Protein AF-X1BCU4-F1 (afdb_monomer_lite)

Radius of gyration: 25.77 Å; chains: 1; bounding box: 58×47×75 Å

Sequence (312 aa):
RISAIRNRKGRIVGLTCRVGRAIFGTIKIIEDFVQSGKSALLLGRPGVGKTTMLREVARVLADDIGKRVIIVDTSNEIAGDGDIPHPAIGHARRMQVTTPTRQHAVMIEAVENHMPEVIVIDEIGTELEAQAARTIAERGVQLVGTAHGNTLDNLMMNPTLSDLIGGIQTVTLGDEEAKRRGTQKSILERMSLPTFNIVVEIQDWDKVAIHSDVGEAVDAILRGQPPATEIRWLDETGEVRIEKEAPVTTPKKTTKGKPVVKEDKPPRLYLFGVNRARLEQLAKERQLNLEIVNQLSNATLLVTSKNYYRRM

InterPro domains:
  IPR003593 AAA+ ATPase domain [SM00382] (36-192)
  IPR027417 P-loop containing nucleoside triphosphate hydrolase [G3DSA:3.40.50.300] (22-233)
  IPR027417 P-loop containing nucleoside triphosphate hydrolase [SSF52540] (16-181)
  IPR045735 Stage III sporulation protein AA, AAA+ ATPase domain [PF19568] (37-167)
  IPR058670 Phosphotyrosine protein phosphatase domain [PF25516] (268-311)

pLDDT: mean 88.09, std 14.71, range [30.17, 98.75]

Secondary structure (DSSP, 8-state):
-EEEEE-TTS-EEEEEE--PPP--SGGGGGHHHHHTS--EEEEE-TTSSHHHHHHHHHHIIIIIS---EEEEESSSTTT-SSSSPPGGGTTPEEEE-SSGGGHHHHHHHHHHHH--SEEEEEEE-SHHHHHHHHHHHHTT-EEEEEES-SSHHHHHT-TTTGGGGT-EEEEE--HHHHHHHTS-SEEEEE-S--SSSEEEEEEETTEEEEES-HHHHHHHHHTTPPPPEEEEEE-TTSPEEEEEE-------------------PPPEEEEESS-HHHHHHHHHHTT---EE-SSGGG-SEEEE-HHHHTT-

Organism: NCBI:txid412755

Structure (mmCIF, N/CA/C/O backbone):
data_AF-X1BCU4-F1
#
_entry.id   AF-X1BCU4-F1
#
loop_
_atom_site.group_PDB
_atom_site.id
_atom_site.type_symbol
_atom_site.label_atom_id
_atom_site.label_alt_id
_atom_site.label_comp_id
_atom_site.label_asym_id
_atom_site.label_entity_id
_atom_site.label_seq_id
_atom_site.pdbx_PDB_ins_code
_atom_site.Cartn_x
_atom_site.Cartn_y
_atom_site.Cartn_z
_atom_site.occupancy
_atom_site.B_iso_or_equiv
_atom_site.auth_seq_id
_atom_site.auth_comp_id
_atom_site.auth_asym_id
_atom_site.auth_atom_id
_atom_site.pdbx_PDB_model_num
ATOM 1 N N . ARG A 1 1 ? 18.507 -2.117 -10.431 1.00 77.31 1 ARG A N 1
ATOM 2 C CA . ARG A 1 1 ? 18.907 -0.787 -9.923 1.00 77.31 1 ARG A CA 1
ATOM 3 C C . ARG A 1 1 ? 20.423 -0.645 -9.833 1.00 77.31 1 ARG A C 1
ATOM 5 O O . ARG A 1 1 ? 21.087 -1.437 -9.164 1.00 77.31 1 ARG A O 1
ATOM 12 N N . ILE A 1 2 ? 20.966 0.405 -10.447 1.00 85.12 2 ILE A N 1
ATOM 13 C CA . ILE A 1 2 ? 22.380 0.797 -10.340 1.00 85.12 2 ILE A CA 1
ATOM 14 C C . ILE A 1 2 ? 22.437 2.214 -9.763 1.00 85.12 2 ILE A C 1
ATOM 16 O O . ILE A 1 2 ? 21.670 3.086 -10.159 1.00 85.12 2 ILE A O 1
ATOM 20 N N . SER A 1 3 ? 23.313 2.460 -8.795 1.00 88.75 3 SER A N 1
ATOM 21 C CA . SER A 1 3 ? 23.529 3.790 -8.213 1.00 88.75 3 SER A CA 1
ATOM 22 C C . SER A 1 3 ? 25.011 4.131 -8.227 1.00 88.75 3 SER A C 1
ATOM 24 O O . SER A 1 3 ? 25.844 3.284 -7.922 1.00 88.75 3 SER A O 1
ATOM 26 N N . ALA A 1 4 ? 25.345 5.368 -8.593 1.00 94.88 4 ALA A N 1
ATOM 27 C CA . ALA A 1 4 ? 26.726 5.813 -8.739 1.00 94.88 4 ALA A CA 1
ATOM 28 C C . ALA A 1 4 ? 27.142 6.742 -7.594 1.00 94.88 4 ALA A C 1
ATOM 30 O O . ALA A 1 4 ? 26.464 7.728 -7.310 1.00 94.88 4 ALA A O 1
ATOM 31 N N . ILE A 1 5 ? 28.299 6.469 -6.992 1.00 96.38 5 ILE A N 1
ATOM 32 C CA . ILE A 1 5 ? 28.978 7.382 -6.071 1.00 96.38 5 ILE A CA 1
ATOM 33 C C . ILE A 1 5 ? 29.806 8.343 -6.919 1.00 96.38 5 ILE A C 1
ATOM 35 O O . ILE A 1 5 ? 30.655 7.916 -7.706 1.00 96.38 5 ILE A O 1
ATOM 39 N N . ARG A 1 6 ? 29.555 9.645 -6.774 1.00 97.25 6 ARG A N 1
ATOM 40 C CA . ARG A 1 6 ? 30.232 10.695 -7.544 1.00 97.25 6 ARG A CA 1
ATOM 41 C C . ARG A 1 6 ? 31.111 11.545 -6.635 1.00 97.25 6 ARG A C 1
ATOM 43 O O . ARG A 1 6 ? 30.701 11.910 -5.538 1.00 97.25 6 ARG A O 1
ATOM 50 N N . ASN A 1 7 ? 32.319 11.873 -7.090 1.00 97.00 7 ASN A N 1
ATOM 51 C CA . ASN A 1 7 ? 33.181 12.824 -6.383 1.00 97.00 7 ASN A CA 1
ATOM 52 C C . ASN A 1 7 ? 32.715 14.278 -6.601 1.00 97.00 7 ASN A C 1
ATOM 54 O O . ASN A 1 7 ? 31.816 14.540 -7.398 1.00 97.00 7 ASN A O 1
ATOM 58 N N . ARG A 1 8 ? 33.370 15.252 -5.948 1.00 95.62 8 ARG A N 1
ATOM 59 C CA . ARG A 1 8 ? 33.033 16.691 -6.060 1.00 95.62 8 ARG A CA 1
ATOM 60 C C . ARG A 1 8 ? 33.062 17.250 -7.492 1.00 95.62 8 ARG A C 1
ATOM 62 O O . ARG A 1 8 ? 32.474 18.291 -7.739 1.00 95.62 8 ARG A O 1
ATOM 69 N N . LYS A 1 9 ? 33.744 16.581 -8.429 1.00 96.62 9 LYS A N 1
ATOM 70 C CA . LYS A 1 9 ? 33.803 16.953 -9.855 1.00 96.62 9 LYS A CA 1
ATOM 71 C C . LYS A 1 9 ? 32.762 16.205 -10.705 1.00 96.62 9 LYS A C 1
ATOM 73 O O . LYS A 1 9 ? 32.852 16.229 -11.926 1.00 96.62 9 LYS A O 1
ATOM 78 N N . GLY A 1 10 ? 31.834 15.470 -10.087 1.00 95.69 10 GLY A N 1
ATOM 79 C CA . GLY A 1 10 ? 30.795 14.687 -10.764 1.00 95.69 10 GLY A CA 1
ATOM 80 C C . GLY A 1 10 ? 31.263 13.358 -11.372 1.00 95.69 10 GLY A C 1
ATOM 81 O O . GLY A 1 10 ? 30.434 12.614 -11.910 1.00 95.69 10 GLY A O 1
ATOM 82 N N . ARG A 1 11 ? 32.559 13.018 -11.271 1.00 97.25 11 ARG A N 1
ATOM 83 C CA . ARG A 1 11 ? 33.098 11.755 -11.803 1.00 97.25 11 ARG A CA 1
ATOM 84 C C . ARG A 1 11 ? 32.619 10.584 -10.956 1.00 97.25 11 ARG A C 1
ATOM 86 O O . ARG A 1 11 ? 32.671 10.659 -9.728 1.00 97.25 11 ARG A O 1
ATOM 93 N N . ILE A 1 12 ? 32.188 9.513 -11.617 1.00 97.69 12 ILE A N 1
ATOM 94 C CA . ILE A 1 12 ? 31.808 8.258 -10.964 1.00 97.69 12 ILE A CA 1
ATOM 95 C C . ILE A 1 12 ? 33.076 7.621 -10.388 1.00 97.69 12 ILE A C 1
ATOM 97 O O . ILE A 1 12 ? 34.041 7.402 -11.115 1.00 97.69 12 ILE A O 1
ATOM 101 N N . VAL A 1 13 ? 33.075 7.364 -9.083 1.00 97.50 13 VAL A N 1
ATOM 102 C CA . VAL A 1 13 ? 34.187 6.740 -8.342 1.00 97.50 13 VAL A CA 1
ATOM 103 C C . VAL A 1 13 ? 33.785 5.427 -7.669 1.00 97.50 13 VAL A C 1
ATOM 105 O O . VAL A 1 13 ? 34.628 4.746 -7.101 1.00 97.50 13 VAL A O 1
ATOM 108 N N . GLY A 1 14 ? 32.506 5.061 -7.737 1.00 97.50 14 GLY A N 1
ATOM 109 C CA . GLY A 1 14 ? 31.993 3.797 -7.226 1.00 97.50 14 GLY A CA 1
ATOM 110 C C . GLY A 1 14 ? 30.593 3.516 -7.754 1.00 97.50 14 GLY A C 1
ATOM 111 O O . GLY A 1 14 ? 29.879 4.439 -8.155 1.00 97.50 14 GLY A O 1
ATOM 112 N N . LEU A 1 15 ? 30.209 2.243 -7.751 1.00 96.25 15 LEU A N 1
ATOM 113 C CA . LEU A 1 15 ? 28.885 1.778 -8.149 1.00 96.25 15 LEU A CA 1
ATOM 114 C C . LEU A 1 15 ? 28.318 0.854 -7.072 1.00 96.25 15 LEU A C 1
ATOM 116 O O . LEU A 1 15 ? 29.024 -0.003 -6.545 1.00 96.25 15 LEU A O 1
ATOM 120 N N . THR A 1 16 ? 27.027 1.002 -6.804 1.00 93.06 16 THR A N 1
ATOM 121 C CA . THR A 1 16 ? 26.221 0.053 -6.040 1.00 93.06 16 THR A CA 1
ATOM 122 C C . THR A 1 16 ? 25.228 -0.584 -7.001 1.00 93.06 16 THR A C 1
ATOM 124 O O . THR A 1 16 ? 24.343 0.100 -7.519 1.00 93.06 16 THR A O 1
ATOM 127 N N . CYS A 1 17 ? 25.360 -1.888 -7.231 1.00 88.31 17 CYS A N 1
ATOM 128 C CA . CYS A 1 17 ? 24.449 -2.659 -8.074 1.00 88.31 17 CYS A CA 1
ATOM 129 C C . CYS A 1 17 ? 23.545 -3.517 -7.189 1.00 88.31 17 CYS A C 1
ATOM 131 O O . CYS A 1 17 ? 24.031 -4.328 -6.403 1.00 88.31 17 CYS A O 1
ATOM 133 N N . ARG A 1 18 ? 22.228 -3.342 -7.315 1.00 83.62 18 ARG A N 1
ATOM 134 C CA . ARG A 1 18 ? 21.222 -4.173 -6.646 1.00 83.62 18 ARG A CA 1
ATOM 135 C C . ARG A 1 18 ? 20.444 -4.956 -7.693 1.00 83.62 18 ARG A C 1
ATOM 137 O O . ARG A 1 18 ? 19.819 -4.363 -8.578 1.00 83.62 18 ARG A O 1
ATOM 144 N N . VAL A 1 19 ? 20.488 -6.278 -7.562 1.00 83.06 19 VAL A N 1
ATOM 145 C CA . VAL A 1 19 ? 19.770 -7.222 -8.419 1.00 83.06 19 VAL A CA 1
ATOM 146 C C . VAL A 1 19 ? 18.637 -7.822 -7.599 1.00 83.06 19 VAL A C 1
ATOM 148 O O . VAL A 1 19 ? 18.876 -8.612 -6.687 1.00 83.06 19 VAL A O 1
ATOM 151 N N . GLY A 1 20 ? 17.409 -7.404 -7.894 1.00 79.06 20 GLY A N 1
ATOM 152 C CA . GLY A 1 20 ? 16.221 -8.017 -7.311 1.00 79.06 20 GLY A CA 1
ATOM 153 C C . GLY A 1 20 ? 16.004 -9.407 -7.904 1.00 79.06 20 GLY A C 1
ATOM 154 O O . GLY A 1 20 ? 16.212 -9.609 -9.099 1.00 79.06 20 GLY A O 1
ATOM 155 N N . ARG A 1 21 ? 15.586 -10.364 -7.074 1.00 83.44 21 ARG A N 1
ATOM 156 C CA . ARG A 1 21 ? 15.120 -11.680 -7.529 1.00 83.44 21 ARG A CA 1
ATOM 157 C C . ARG A 1 21 ? 13.597 -11.711 -7.498 1.00 83.44 21 ARG A C 1
ATOM 159 O O . ARG A 1 21 ? 12.986 -11.066 -6.644 1.00 83.44 21 ARG A O 1
ATOM 166 N N . ALA A 1 22 ? 12.999 -12.443 -8.431 1.00 84.62 22 ALA A N 1
ATOM 167 C CA . ALA A 1 22 ? 11.588 -12.792 -8.363 1.00 84.62 22 ALA A CA 1
ATOM 168 C C . ALA A 1 22 ? 11.424 -13.981 -7.412 1.00 84.62 22 ALA A C 1
ATOM 170 O O . ALA A 1 22 ? 12.117 -14.986 -7.561 1.00 84.62 22 ALA A O 1
ATOM 171 N N . ILE A 1 23 ? 10.550 -13.831 -6.422 1.00 86.38 23 ILE A N 1
ATOM 172 C CA . ILE A 1 23 ? 10.171 -14.883 -5.479 1.00 86.38 23 ILE A CA 1
ATOM 173 C C . ILE A 1 23 ? 8.656 -15.011 -5.603 1.00 86.38 23 ILE A C 1
ATOM 175 O O . ILE A 1 23 ? 7.970 -13.992 -5.649 1.00 86.38 23 ILE A O 1
ATOM 179 N N . PHE A 1 24 ? 8.173 -16.245 -5.709 1.00 87.38 24 PHE A N 1
ATOM 180 C CA . PHE A 1 24 ? 6.755 -16.573 -5.832 1.00 87.38 24 PHE A CA 1
ATOM 181 C C . PHE A 1 24 ? 6.304 -17.393 -4.616 1.00 87.38 24 PHE A C 1
ATOM 183 O O . PHE A 1 24 ? 7.127 -17.999 -3.931 1.00 87.38 24 PHE A O 1
ATOM 190 N N . GLY A 1 25 ? 5.002 -17.426 -4.361 1.00 85.25 25 GLY A N 1
ATOM 191 C CA . GLY A 1 25 ? 4.362 -18.023 -3.195 1.00 85.25 25 GLY A CA 1
ATOM 192 C C . GLY A 1 25 ? 4.319 -17.122 -1.957 1.00 85.25 25 GLY A C 1
ATOM 193 O O . GLY A 1 25 ? 3.785 -17.552 -0.938 1.00 85.25 25 GLY A O 1
ATOM 194 N N . THR A 1 26 ? 4.839 -15.892 -2.019 1.00 82.81 26 THR A N 1
ATOM 195 C CA . THR A 1 26 ? 4.912 -14.974 -0.865 1.00 82.81 26 THR A CA 1
ATOM 196 C C . THR A 1 26 ? 3.560 -14.380 -0.500 1.00 82.81 26 THR A C 1
ATOM 198 O O . THR A 1 26 ? 3.322 -14.060 0.662 1.00 82.81 26 THR A O 1
ATOM 201 N N . ILE A 1 27 ? 2.642 -14.267 -1.464 1.00 91.06 27 ILE A N 1
ATOM 202 C CA . ILE A 1 27 ? 1.344 -13.636 -1.211 1.00 91.06 27 ILE A CA 1
ATOM 203 C C . ILE A 1 27 ? 0.300 -14.580 -0.616 1.00 91.06 27 ILE A C 1
ATOM 205 O O . ILE A 1 27 ? -0.761 -14.095 -0.250 1.00 91.06 27 ILE A O 1
ATOM 209 N N . LYS A 1 28 ? 0.566 -15.891 -0.493 1.00 92.56 28 LYS A N 1
ATOM 210 C CA . LYS A 1 28 ? -0.413 -16.882 0.010 1.00 92.56 28 LYS A CA 1
ATOM 211 C C . LYS A 1 28 ? -1.075 -16.449 1.321 1.00 92.56 28 LYS A C 1
ATOM 213 O O . LYS A 1 28 ? -2.265 -16.649 1.522 1.00 92.56 28 LYS A O 1
ATOM 218 N N . ILE A 1 29 ? -0.304 -15.810 2.200 1.00 94.50 29 ILE A N 1
ATOM 219 C CA . ILE A 1 29 ? -0.763 -15.299 3.499 1.00 94.50 29 ILE A CA 1
ATOM 220 C C . ILE A 1 29 ? -1.775 -14.148 3.389 1.00 94.50 29 ILE A C 1
ATOM 222 O O . ILE A 1 29 ? -2.533 -13.932 4.328 1.00 94.50 29 ILE A O 1
ATOM 226 N N . ILE A 1 30 ? -1.831 -13.430 2.265 1.00 95.44 30 ILE A N 1
ATOM 227 C CA . ILE A 1 30 ? -2.748 -12.300 2.026 1.00 95.44 30 ILE A CA 1
ATOM 228 C C . ILE A 1 30 ? -3.584 -12.445 0.746 1.00 95.44 30 ILE A C 1
ATOM 230 O O . ILE A 1 30 ? -4.204 -11.481 0.295 1.00 95.44 30 ILE A O 1
ATOM 234 N N . GLU A 1 31 ? -3.562 -13.614 0.114 1.00 94.19 31 GLU A N 1
ATOM 235 C CA 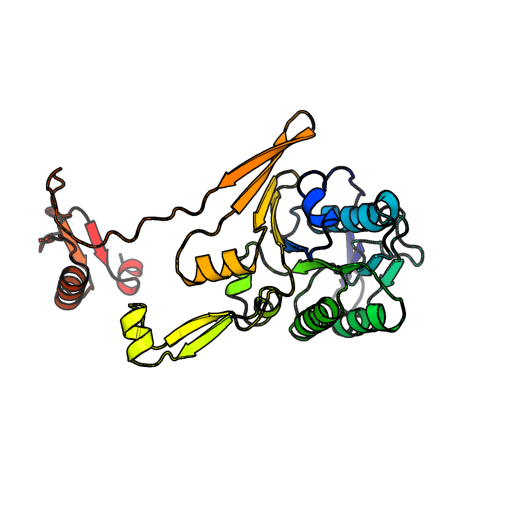. GLU A 1 31 ? -4.097 -13.814 -1.231 1.00 94.19 31 GLU A CA 1
ATOM 236 C C . GLU A 1 31 ? -5.607 -13.546 -1.295 1.00 94.19 31 GLU A C 1
ATOM 238 O O . GLU A 1 31 ? -6.071 -12.809 -2.164 1.00 94.19 31 GLU A O 1
ATOM 243 N N . ASP A 1 32 ? -6.357 -14.043 -0.314 1.00 94.69 32 ASP A N 1
ATOM 244 C CA . ASP A 1 32 ? -7.790 -13.794 -0.133 1.00 94.69 32 ASP A CA 1
ATOM 245 C C . ASP A 1 32 ? -8.120 -12.297 -0.015 1.00 94.69 32 ASP A C 1
ATOM 247 O O . ASP A 1 32 ? -9.071 -11.805 -0.630 1.00 94.69 32 ASP A O 1
ATOM 251 N N . PHE A 1 33 ? -7.310 -11.542 0.729 1.00 95.00 33 PHE A N 1
ATOM 252 C CA . PHE A 1 33 ? -7.486 -10.101 0.896 1.00 95.00 33 PHE A CA 1
ATOM 253 C C . PHE A 1 33 ? -7.245 -9.340 -0.402 1.00 95.00 33 PHE A C 1
ATOM 255 O O . PHE A 1 33 ? -8.038 -8.469 -0.768 1.00 95.00 33 PHE A O 1
ATOM 262 N N . VAL A 1 34 ? -6.187 -9.691 -1.126 1.00 94.00 34 VAL A N 1
ATOM 263 C CA . VAL A 1 34 ? -5.844 -9.077 -2.411 1.00 94.00 34 VAL A CA 1
ATOM 264 C C . VAL A 1 34 ? -6.904 -9.398 -3.472 1.00 94.00 34 VAL A C 1
ATOM 266 O O . VAL A 1 34 ? -7.308 -8.518 -4.238 1.00 94.00 34 VAL A O 1
ATOM 269 N N . GLN A 1 35 ? -7.418 -10.629 -3.490 1.00 95.50 35 GLN A N 1
ATOM 270 C CA . GLN A 1 35 ? -8.444 -11.069 -4.440 1.00 95.50 35 GLN A CA 1
ATOM 271 C C . GLN A 1 35 ? -9.845 -10.527 -4.123 1.00 95.50 35 GLN A C 1
ATOM 273 O O . GLN A 1 35 ? -10.674 -10.430 -5.027 1.00 95.50 35 GLN A O 1
ATOM 278 N N . SER A 1 36 ? -10.099 -10.084 -2.885 1.00 95.88 36 SER A N 1
ATOM 279 C CA . SER A 1 36 ? -11.399 -9.534 -2.461 1.00 95.88 36 SER A CA 1
ATOM 280 C C . SER A 1 36 ? -11.856 -8.287 -3.235 1.00 95.88 36 SER A C 1
ATOM 282 O O . SER A 1 36 ? -13.016 -7.890 -3.139 1.00 95.88 36 SER A O 1
ATOM 284 N N . GLY A 1 37 ? -10.950 -7.637 -3.975 1.00 95.50 37 GLY A N 1
ATOM 285 C CA . GLY A 1 37 ? -11.212 -6.385 -4.686 1.00 95.50 37 GLY A CA 1
ATOM 286 C C . GLY A 1 37 ? -11.084 -5.133 -3.817 1.00 95.50 37 GLY A C 1
ATOM 287 O O . GLY A 1 37 ? -11.125 -4.027 -4.348 1.00 95.50 37 GLY A O 1
ATOM 288 N N . LYS A 1 38 ? -10.883 -5.288 -2.504 1.00 97.50 38 LYS A N 1
ATOM 289 C CA . LYS A 1 38 ? -10.614 -4.179 -1.586 1.00 97.50 38 LYS A CA 1
ATOM 290 C C . LYS A 1 38 ? -9.209 -3.613 -1.788 1.00 97.50 38 LYS A C 1
ATOM 292 O O . LYS A 1 38 ? -8.276 -4.341 -2.140 1.00 97.50 38 LYS A O 1
ATOM 297 N N . SER A 1 39 ? -9.053 -2.320 -1.521 1.00 98.50 39 SER A N 1
ATOM 298 C CA . SER A 1 39 ? -7.747 -1.665 -1.571 1.00 98.50 39 SER A CA 1
ATOM 299 C C . SER A 1 39 ? -6.902 -2.056 -0.355 1.00 98.50 39 SER A C 1
ATOM 301 O O . SER A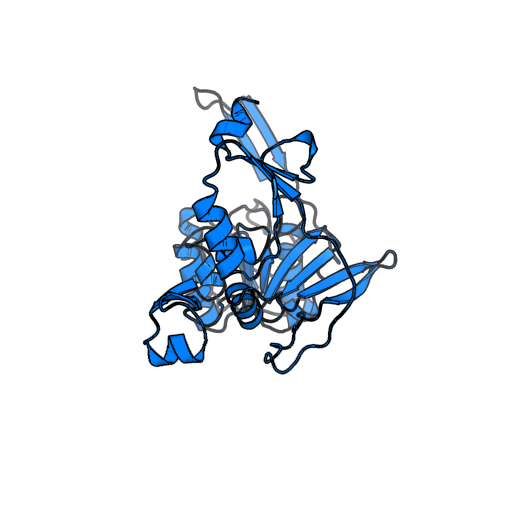 1 39 ? -7.381 -1.969 0.779 1.00 98.50 39 SER A O 1
ATOM 303 N N . ALA A 1 40 ? -5.651 -2.461 -0.584 1.00 98.25 40 ALA A N 1
ATOM 304 C CA . ALA A 1 40 ? -4.732 -2.951 0.444 1.00 98.25 40 ALA A CA 1
ATOM 305 C C . ALA A 1 40 ? -3.428 -2.138 0.496 1.00 98.25 40 ALA A C 1
ATOM 307 O O . ALA A 1 40 ? -2.757 -1.947 -0.520 1.00 98.25 40 ALA A O 1
ATOM 308 N N . LEU A 1 41 ? -3.060 -1.671 1.691 1.00 98.06 41 LEU A N 1
ATOM 309 C CA . LEU A 1 41 ? -1.815 -0.949 1.942 1.00 98.06 41 LEU A CA 1
ATOM 310 C C . LEU A 1 41 ? -0.822 -1.850 2.676 1.00 98.06 41 LEU A C 1
ATOM 312 O O . LEU A 1 41 ? -1.106 -2.338 3.767 1.00 98.06 41 LEU A O 1
ATOM 316 N N . LEU A 1 42 ? 0.353 -2.047 2.090 1.00 97.50 42 LEU A N 1
ATOM 317 C CA . LEU A 1 42 ? 1.438 -2.833 2.662 1.00 97.50 42 LEU A CA 1
ATOM 318 C C . LEU A 1 42 ? 2.396 -1.908 3.424 1.00 97.50 42 LEU A C 1
ATOM 320 O O . LEU A 1 42 ? 3.024 -1.017 2.848 1.00 97.50 42 LEU A O 1
ATOM 324 N N . LEU A 1 43 ? 2.540 -2.135 4.722 1.00 97.00 43 LEU A N 1
ATOM 325 C CA . LEU A 1 43 ? 3.463 -1.423 5.602 1.00 97.00 43 LEU A CA 1
ATOM 326 C C . LEU A 1 43 ? 4.567 -2.364 6.071 1.00 97.00 43 LEU A C 1
ATOM 328 O O . LEU A 1 43 ? 4.445 -3.582 5.997 1.00 97.00 43 LEU A O 1
ATOM 332 N N . GLY A 1 44 ? 5.672 -1.806 6.548 1.00 94.81 44 GLY A N 1
ATOM 333 C CA . GLY A 1 44 ? 6.748 -2.606 7.118 1.00 94.81 44 GLY A CA 1
ATOM 334 C C . GLY A 1 44 ? 8.112 -1.970 6.938 1.00 94.81 44 GLY A C 1
ATOM 335 O O . GLY A 1 44 ? 8.316 -1.053 6.133 1.00 94.81 44 GLY A O 1
ATOM 336 N N . ARG A 1 45 ? 9.088 -2.493 7.676 1.00 92.12 45 ARG A N 1
ATOM 337 C CA . ARG A 1 45 ? 10.443 -1.932 7.715 1.00 92.12 45 ARG A CA 1
ATOM 338 C C . ARG A 1 45 ? 11.140 -2.014 6.347 1.00 92.12 45 ARG A C 1
ATOM 340 O O . ARG A 1 45 ? 10.774 -2.831 5.492 1.00 92.12 45 ARG A O 1
ATOM 347 N N . PRO A 1 46 ? 12.150 -1.169 6.081 1.00 89.25 46 PRO A N 1
ATOM 348 C CA . PRO A 1 46 ? 12.976 -1.308 4.886 1.00 89.25 46 PRO A CA 1
ATOM 349 C C . PRO A 1 46 ? 13.576 -2.717 4.782 1.00 89.25 46 PRO A C 1
ATOM 351 O O . PRO A 1 46 ? 14.104 -3.238 5.759 1.00 89.25 46 PRO A O 1
ATOM 354 N N . GLY A 1 47 ? 13.498 -3.329 3.598 1.00 86.69 47 GLY A N 1
ATOM 355 C CA . GLY A 1 47 ? 14.086 -4.647 3.334 1.00 86.69 47 GLY A CA 1
ATOM 356 C C . GLY A 1 47 ? 13.268 -5.865 3.781 1.00 86.69 47 GLY A C 1
ATOM 357 O O . GLY A 1 47 ? 13.691 -6.974 3.487 1.00 86.69 47 GLY A O 1
ATOM 358 N N . VAL A 1 48 ? 12.095 -5.692 4.407 1.00 91.44 48 VAL A N 1
ATOM 359 C CA . VAL A 1 48 ? 11.262 -6.816 4.899 1.00 91.44 48 VAL A CA 1
ATOM 360 C C . VAL A 1 48 ? 10.564 -7.625 3.790 1.00 91.44 48 VAL A C 1
ATOM 362 O O . VAL A 1 48 ? 9.995 -8.674 4.047 1.00 91.44 48 VAL A O 1
ATOM 365 N N . GLY A 1 49 ? 10.597 -7.149 2.539 1.00 89.62 49 GLY A N 1
ATOM 366 C CA . GLY A 1 49 ? 9.992 -7.853 1.398 1.00 89.62 49 GLY A CA 1
ATOM 367 C C . GLY A 1 49 ? 8.745 -7.201 0.793 1.00 89.62 49 GLY A C 1
ATOM 368 O O . GLY A 1 49 ? 8.126 -7.814 -0.070 1.00 89.62 49 GLY A O 1
ATOM 369 N N . LYS A 1 50 ? 8.409 -5.952 1.157 1.00 93.06 50 LYS A N 1
ATOM 370 C CA . LYS A 1 50 ? 7.273 -5.196 0.579 1.00 93.06 50 LYS A CA 1
ATOM 371 C C . LYS A 1 50 ? 7.219 -5.260 -0.951 1.00 93.06 50 LYS A C 1
ATOM 373 O O . LYS A 1 50 ? 6.217 -5.684 -1.508 1.00 93.06 50 LYS A O 1
ATOM 378 N N . THR A 1 51 ? 8.313 -4.914 -1.627 1.00 92.38 51 THR A N 1
ATOM 379 C CA . THR A 1 51 ? 8.378 -4.911 -3.097 1.00 92.38 51 THR A CA 1
ATOM 380 C C . THR A 1 51 ? 8.290 -6.318 -3.693 1.00 92.38 51 THR A C 1
ATOM 382 O O . THR A 1 51 ? 7.747 -6.488 -4.780 1.00 92.38 51 THR A O 1
ATOM 385 N N . THR A 1 52 ? 8.788 -7.343 -2.990 1.00 92.69 52 THR A N 1
ATOM 386 C CA . THR A 1 52 ? 8.642 -8.746 -3.413 1.00 92.69 52 THR A CA 1
ATOM 387 C C . THR A 1 52 ? 7.169 -9.141 -3.427 1.00 92.69 52 THR A C 1
ATOM 389 O O . THR A 1 52 ? 6.678 -9.614 -4.449 1.00 92.69 52 THR A O 1
ATOM 392 N N . MET A 1 53 ? 6.464 -8.862 -2.329 1.00 94.19 53 MET A N 1
ATOM 393 C CA . MET A 1 53 ? 5.035 -9.130 -2.194 1.00 94.19 53 MET A CA 1
ATOM 394 C C . MET A 1 53 ? 4.225 -8.314 -3.207 1.00 94.19 53 MET A C 1
ATOM 396 O O . MET A 1 53 ? 3.383 -8.862 -3.906 1.00 94.19 53 MET A O 1
ATOM 400 N N . LEU A 1 54 ? 4.533 -7.024 -3.366 1.00 95.44 54 LEU A N 1
ATOM 401 C CA . LEU A 1 54 ? 3.849 -6.131 -4.302 1.00 95.44 54 LEU A CA 1
ATOM 402 C C . LEU A 1 54 ? 3.987 -6.590 -5.764 1.00 95.44 54 LEU A C 1
ATOM 404 O O . LEU A 1 54 ? 3.011 -6.584 -6.516 1.00 95.44 54 LEU A O 1
ATOM 408 N N . ARG A 1 55 ? 5.190 -7.024 -6.162 1.00 95.38 55 ARG A N 1
ATOM 409 C CA . ARG A 1 55 ? 5.449 -7.572 -7.499 1.00 95.38 55 ARG A CA 1
ATOM 410 C C . ARG A 1 55 ? 4.616 -8.820 -7.759 1.00 95.38 55 ARG A C 1
ATOM 412 O O . ARG A 1 55 ? 4.033 -8.957 -8.831 1.00 95.38 55 ARG A O 1
ATOM 419 N N . GLU A 1 56 ? 4.557 -9.719 -6.783 1.00 94.81 56 GLU A N 1
ATOM 420 C CA . GLU A 1 56 ? 3.775 -10.940 -6.913 1.00 94.81 56 GLU A CA 1
ATOM 421 C C . GLU A 1 56 ? 2.265 -10.666 -6.909 1.00 94.81 56 GLU A C 1
ATOM 423 O O . GLU A 1 56 ? 1.552 -11.261 -7.714 1.00 94.81 56 GLU A O 1
ATOM 428 N N . VAL A 1 57 ? 1.782 -9.719 -6.098 1.00 96.56 57 VAL A N 1
ATOM 429 C CA . VAL A 1 57 ? 0.382 -9.268 -6.140 1.00 96.56 57 VAL A CA 1
ATOM 430 C C . VAL A 1 57 ? 0.012 -8.781 -7.539 1.00 96.56 57 VAL A C 1
ATOM 432 O O . VAL A 1 57 ? -1.030 -9.172 -8.062 1.00 96.56 57 VAL A O 1
ATOM 435 N N . ALA A 1 58 ? 0.870 -7.977 -8.175 1.00 97.50 58 ALA A N 1
ATOM 436 C CA . ALA A 1 58 ? 0.620 -7.507 -9.534 1.00 97.50 58 ALA A CA 1
ATOM 437 C C . ALA A 1 58 ? 0.482 -8.670 -10.530 1.00 97.50 58 ALA A C 1
ATOM 439 O O . ALA A 1 58 ? -0.461 -8.679 -11.320 1.00 97.50 58 ALA A O 1
ATOM 440 N N . ARG A 1 59 ? 1.374 -9.669 -10.449 1.00 97.06 59 ARG A N 1
ATOM 441 C CA . ARG A 1 59 ? 1.316 -10.875 -11.289 1.00 97.06 59 ARG A CA 1
ATOM 442 C C . ARG A 1 59 ? 0.037 -11.669 -11.055 1.00 97.06 59 ARG A C 1
ATOM 444 O O . ARG A 1 59 ? -0.635 -12.007 -12.017 1.00 97.06 59 ARG A O 1
ATOM 451 N N . VAL A 1 60 ? -0.304 -11.965 -9.801 1.00 96.88 60 VAL A N 1
ATOM 452 C CA . VAL A 1 60 ? -1.484 -12.777 -9.455 1.00 96.88 60 VAL A CA 1
ATOM 453 C C . VAL A 1 60 ? -2.762 -12.087 -9.917 1.00 96.88 60 VAL A C 1
ATOM 455 O O . VAL A 1 60 ? -3.612 -12.708 -10.549 1.00 96.88 60 VAL A O 1
ATOM 458 N N . LEU A 1 61 ? -2.889 -10.782 -9.672 1.00 98.12 61 LEU A N 1
ATOM 459 C CA . LEU A 1 61 ? -4.055 -10.027 -10.122 1.00 98.12 61 LEU A CA 1
ATOM 460 C C . LEU A 1 61 ? -4.159 -9.972 -11.653 1.00 98.12 61 LEU A C 1
ATOM 462 O O . LEU A 1 61 ? -5.272 -10.008 -12.172 1.00 98.12 61 LEU A O 1
ATOM 466 N N . ALA A 1 62 ? -3.036 -9.899 -12.371 1.00 98.00 62 ALA A N 1
ATOM 467 C CA . ALA A 1 62 ? -3.026 -9.843 -13.831 1.00 98.00 62 ALA A CA 1
ATOM 468 C C . ALA A 1 62 ? -3.257 -11.212 -14.491 1.00 98.00 62 ALA A C 1
ATOM 470 O O . ALA A 1 62 ? -4.091 -11.317 -15.385 1.00 98.00 62 ALA A O 1
ATOM 471 N N . ASP A 1 63 ? -2.542 -12.248 -14.055 1.00 97.12 63 ASP A N 1
ATOM 472 C CA . ASP A 1 63 ? -2.499 -13.552 -14.728 1.00 97.12 63 ASP A CA 1
ATOM 473 C C . ASP A 1 63 ? -3.529 -14.527 -14.167 1.00 97.12 63 ASP A C 1
ATOM 475 O O . ASP A 1 63 ? -4.237 -15.182 -14.929 1.00 97.12 63 ASP A O 1
ATOM 479 N N . ASP A 1 64 ? -3.620 -14.619 -12.839 1.00 96.06 64 ASP A N 1
ATOM 480 C CA . ASP A 1 64 ? -4.431 -15.643 -12.178 1.00 96.06 64 ASP A CA 1
ATOM 481 C C . ASP A 1 64 ? -5.893 -15.167 -12.063 1.00 96.06 64 ASP A C 1
ATOM 483 O O . ASP A 1 64 ? -6.823 -15.952 -12.237 1.00 96.06 64 ASP A O 1
ATOM 487 N N . ILE A 1 65 ? -6.105 -13.864 -11.826 1.00 97.19 65 ILE A N 1
ATOM 488 C CA . ILE A 1 65 ? -7.444 -13.247 -11.732 1.00 97.19 65 ILE A CA 1
ATOM 489 C C . ILE A 1 65 ? -7.887 -12.589 -13.048 1.00 97.19 65 ILE A C 1
ATOM 491 O O . ILE A 1 65 ? -9.082 -12.386 -13.261 1.00 97.19 65 ILE A O 1
ATOM 495 N N . GLY A 1 66 ? -6.957 -12.260 -13.950 1.00 97.31 66 GLY A N 1
ATOM 496 C CA . GLY A 1 66 ? -7.286 -11.667 -15.250 1.00 97.31 66 GLY A CA 1
ATOM 497 C C . GLY A 1 66 ? -7.667 -10.182 -15.204 1.00 97.31 66 GLY A C 1
ATOM 498 O O . GLY A 1 66 ? -8.361 -9.706 -16.104 1.00 97.31 66 GLY A O 1
ATOM 499 N N . LYS A 1 67 ? -7.256 -9.437 -14.166 1.00 98.31 67 LYS A N 1
ATOM 500 C CA . LYS A 1 67 ? -7.559 -8.003 -14.045 1.00 98.31 67 LYS A CA 1
ATOM 501 C C . LYS A 1 67 ? -6.653 -7.145 -14.924 1.00 98.31 67 LYS A C 1
ATOM 503 O O . LYS A 1 67 ? -5.475 -7.429 -15.138 1.00 98.31 67 LYS A O 1
ATOM 508 N N . ARG A 1 68 ? -7.175 -5.993 -15.345 1.00 98.50 68 ARG A N 1
ATOM 509 C CA . ARG A 1 68 ? -6.395 -4.916 -15.971 1.00 98.50 68 ARG A CA 1
ATOM 510 C C . ARG A 1 68 ? -5.545 -4.209 -14.912 1.00 98.50 68 ARG A C 1
ATOM 512 O O . ARG A 1 68 ? -5.982 -3.221 -14.321 1.00 98.50 68 ARG A O 1
ATOM 519 N N . VAL A 1 69 ? -4.341 -4.729 -14.676 1.00 98.69 69 VAL A N 1
ATOM 520 C CA . VAL A 1 69 ? -3.386 -4.193 -13.693 1.00 98.69 69 VAL A CA 1
ATOM 521 C C . VAL A 1 69 ? -2.441 -3.179 -14.336 1.00 98.69 69 VAL A C 1
ATOM 523 O O . VAL A 1 69 ? -1.835 -3.445 -15.380 1.00 98.69 69 VAL A O 1
ATOM 526 N N . ILE A 1 70 ? -2.279 -2.027 -13.685 1.00 98.62 70 ILE A N 1
ATOM 527 C CA . ILE A 1 70 ? -1.234 -1.047 -13.994 1.00 98.62 70 ILE A CA 1
ATOM 528 C C . ILE A 1 70 ? -0.329 -0.871 -12.785 1.00 98.62 70 ILE A C 1
ATOM 530 O O . ILE A 1 70 ? -0.803 -0.654 -11.678 1.00 98.62 70 ILE A O 1
ATOM 534 N N . ILE A 1 71 ? 0.977 -0.921 -13.009 1.00 98.50 71 ILE A N 1
ATOM 535 C CA . ILE A 1 71 ? 1.999 -0.648 -12.004 1.00 98.50 71 ILE A CA 1
ATOM 536 C C . ILE A 1 71 ? 2.555 0.750 -12.253 1.00 98.50 71 ILE A C 1
ATOM 538 O O . ILE A 1 71 ? 3.099 1.010 -13.328 1.00 98.50 71 ILE A O 1
ATOM 542 N N . VAL A 1 72 ? 2.449 1.628 -11.259 1.00 97.94 72 VAL A N 1
ATOM 543 C CA . VAL A 1 72 ? 3.138 2.922 -11.229 1.00 97.94 72 VAL A CA 1
ATOM 544 C C . VAL A 1 72 ? 4.477 2.709 -10.526 1.00 97.94 72 VAL A C 1
ATOM 546 O O . VAL A 1 72 ? 4.541 2.613 -9.299 1.00 97.94 72 VAL A O 1
ATOM 549 N N . ASP A 1 73 ? 5.541 2.569 -11.320 1.00 95.38 73 ASP A N 1
ATOM 550 C CA . ASP A 1 73 ? 6.867 2.159 -10.845 1.00 95.38 73 ASP A CA 1
ATOM 551 C C . ASP A 1 73 ? 7.849 3.338 -10.892 1.00 95.38 73 ASP A C 1
ATOM 553 O O . ASP A 1 73 ? 8.331 3.734 -11.958 1.00 95.38 73 ASP A O 1
ATOM 557 N N . THR A 1 74 ? 8.111 3.928 -9.726 1.00 91.88 74 THR A N 1
ATOM 558 C CA . THR A 1 74 ? 9.010 5.084 -9.573 1.00 91.88 74 THR A CA 1
ATOM 559 C C . THR A 1 74 ? 10.456 4.677 -9.320 1.00 91.88 74 THR A C 1
ATOM 561 O O . THR A 1 74 ? 11.385 5.396 -9.689 1.00 91.88 74 THR A O 1
ATOM 564 N N . SER A 1 75 ? 10.665 3.538 -8.664 1.00 87.50 75 SER A N 1
ATOM 565 C CA . SER A 1 75 ? 11.988 3.061 -8.254 1.00 87.50 75 SER A CA 1
ATOM 566 C C . SER A 1 75 ? 12.594 2.067 -9.251 1.00 87.50 75 SER A C 1
ATOM 568 O O . SER A 1 75 ? 13.785 1.750 -9.149 1.00 87.50 75 SER A O 1
ATOM 570 N N . ASN A 1 76 ? 11.783 1.589 -10.204 1.00 89.69 76 ASN A N 1
ATOM 571 C CA . ASN A 1 76 ? 12.049 0.459 -11.092 1.00 89.69 76 ASN A CA 1
ATOM 572 C C . ASN A 1 76 ? 12.301 -0.853 -10.334 1.00 89.69 76 ASN A C 1
ATOM 574 O O . ASN A 1 76 ? 12.889 -1.793 -10.882 1.00 89.69 76 ASN A O 1
ATOM 578 N N . GLU A 1 77 ? 11.918 -0.936 -9.057 1.00 89.69 77 GLU A N 1
ATOM 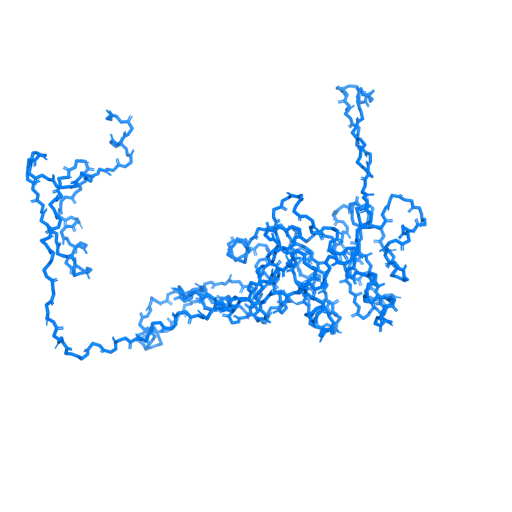579 C CA . GLU A 1 77 ? 12.159 -2.125 -8.244 1.00 89.69 77 GLU A CA 1
ATOM 580 C C . GLU A 1 77 ? 11.107 -3.210 -8.504 1.00 89.69 77 GLU A C 1
ATOM 582 O O . GLU A 1 77 ? 11.413 -4.390 -8.325 1.00 89.69 77 GLU A O 1
ATOM 587 N N . ILE A 1 78 ? 9.912 -2.868 -8.998 1.00 93.31 78 ILE A N 1
ATOM 588 C CA . ILE A 1 78 ? 8.858 -3.852 -9.278 1.00 93.31 78 ILE A CA 1
ATOM 589 C C . ILE A 1 78 ? 9.098 -4.516 -10.634 1.00 93.31 78 ILE A C 1
ATOM 591 O O . ILE A 1 78 ? 9.198 -5.742 -10.712 1.00 93.31 78 ILE A O 1
ATOM 595 N N . ALA A 1 79 ? 9.223 -3.712 -11.687 1.00 94.06 79 ALA A N 1
ATOM 596 C CA . ALA A 1 79 ? 9.226 -4.170 -13.071 1.00 94.06 79 ALA A CA 1
ATOM 597 C C . ALA A 1 79 ? 10.597 -4.051 -13.762 1.00 94.06 79 ALA A C 1
ATOM 599 O O . ALA A 1 79 ? 10.737 -4.447 -14.916 1.00 94.06 79 ALA A O 1
ATOM 600 N N . GLY A 1 80 ? 11.624 -3.564 -13.065 1.00 90.81 80 GLY A N 1
ATOM 601 C CA . GLY A 1 80 ? 12.988 -3.469 -13.585 1.00 90.81 80 GLY A CA 1
ATOM 602 C C . GLY A 1 80 ? 13.259 -2.207 -14.411 1.00 90.81 80 GLY A C 1
ATOM 603 O O . GLY A 1 80 ? 12.356 -1.459 -14.772 1.00 90.81 80 GLY A O 1
ATOM 604 N N . ASP A 1 81 ? 14.545 -1.975 -14.697 1.00 87.75 81 ASP A N 1
ATOM 605 C CA . ASP A 1 81 ? 15.061 -0.736 -15.306 1.00 87.75 81 ASP A CA 1
ATOM 606 C C . ASP A 1 81 ? 14.917 -0.672 -16.847 1.00 87.75 81 ASP A C 1
ATOM 608 O O . ASP A 1 81 ? 15.159 0.380 -17.431 1.00 87.75 81 ASP A O 1
ATOM 612 N N . GLY A 1 82 ? 14.574 -1.778 -17.520 1.00 87.69 82 GLY A N 1
ATOM 613 C CA . GLY A 1 82 ? 14.523 -1.857 -18.990 1.00 87.69 82 GLY A CA 1
ATOM 614 C C . GLY A 1 82 ? 13.213 -1.352 -19.604 1.00 87.69 82 GLY A C 1
ATOM 615 O O . GLY A 1 82 ? 12.217 -1.193 -18.901 1.00 87.69 82 GLY A O 1
ATOM 616 N N . ASP A 1 83 ? 13.190 -1.147 -20.925 1.00 89.38 83 ASP A N 1
ATOM 617 C CA . ASP A 1 83 ? 11.970 -0.771 -21.666 1.00 89.38 83 ASP A CA 1
ATOM 618 C C . ASP A 1 83 ? 10.912 -1.879 -21.626 1.00 89.38 83 ASP A C 1
ATOM 620 O O . ASP A 1 83 ? 9.719 -1.610 -21.500 1.00 89.38 83 ASP A O 1
ATOM 624 N N . ILE A 1 84 ? 11.368 -3.133 -21.679 1.00 93.25 84 ILE A N 1
ATOM 625 C CA . ILE A 1 84 ? 10.533 -4.320 -21.509 1.00 93.25 84 ILE A CA 1
ATOM 626 C C . ILE A 1 84 ? 10.453 -4.629 -20.006 1.00 93.25 84 ILE A C 1
ATOM 628 O O . ILE A 1 84 ? 11.497 -4.892 -19.395 1.00 93.25 84 ILE A O 1
ATOM 632 N N . PRO A 1 85 ? 9.252 -4.613 -19.398 1.00 94.31 85 PRO A N 1
ATOM 633 C CA . PRO A 1 85 ? 9.075 -4.984 -18.000 1.00 94.31 85 PRO A CA 1
ATOM 634 C C . PRO A 1 85 ? 9.553 -6.410 -17.711 1.00 94.31 85 PRO A C 1
ATOM 636 O O . PRO A 1 85 ? 9.432 -7.313 -18.539 1.00 94.31 85 PRO A O 1
ATOM 639 N N . HIS A 1 86 ? 10.072 -6.629 -16.507 1.00 94.25 86 HIS A N 1
ATOM 640 C CA . HIS A 1 86 ? 10.500 -7.944 -16.052 1.00 94.25 86 HIS A CA 1
ATOM 641 C C . HIS A 1 86 ? 9.315 -8.926 -16.073 1.00 94.25 86 HIS A C 1
ATOM 643 O O . HIS A 1 86 ? 8.281 -8.607 -15.487 1.00 94.25 86 HIS A O 1
ATOM 649 N N . PRO A 1 87 ? 9.462 -10.167 -16.582 1.00 94.31 87 PRO A N 1
ATOM 650 C CA . PRO A 1 87 ? 8.370 -11.154 -16.658 1.00 94.31 87 PRO A CA 1
ATOM 651 C C . PRO A 1 87 ? 7.699 -11.525 -15.323 1.00 94.31 87 PRO A C 1
ATOM 653 O O . PRO A 1 87 ? 6.705 -12.236 -15.291 1.00 94.31 87 PRO A O 1
ATOM 656 N N . ALA A 1 88 ? 8.248 -11.063 -14.199 1.00 94.38 88 ALA A N 1
ATOM 657 C CA . ALA A 1 88 ? 7.770 -11.407 -12.865 1.00 94.38 88 ALA A CA 1
ATOM 658 C C . A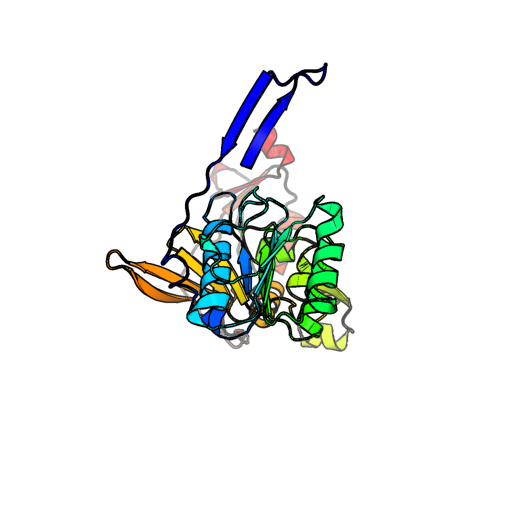LA A 1 88 ? 6.512 -10.626 -12.464 1.00 94.38 88 ALA A C 1
ATOM 660 O O . ALA A 1 88 ? 5.941 -10.932 -11.424 1.00 94.38 88 ALA A O 1
ATOM 661 N N . ILE A 1 89 ? 6.096 -9.642 -13.270 1.00 96.38 89 ILE A N 1
ATOM 662 C CA . ILE A 1 89 ? 4.823 -8.933 -13.104 1.00 96.38 89 ILE A CA 1
ATOM 663 C C . ILE A 1 89 ? 3.679 -9.555 -13.925 1.00 96.38 89 ILE A C 1
ATOM 665 O O . ILE A 1 89 ? 2.571 -9.025 -13.906 1.00 96.38 89 ILE A O 1
ATOM 669 N N . GLY A 1 90 ? 3.932 -10.645 -14.660 1.00 96.31 90 GLY A N 1
ATOM 670 C CA . GLY A 1 90 ? 2.933 -11.253 -15.543 1.00 96.31 90 GLY A CA 1
ATOM 671 C C . GLY A 1 90 ? 2.512 -10.313 -16.676 1.00 96.31 90 GLY A C 1
ATOM 672 O O . GLY A 1 90 ? 3.341 -9.588 -17.230 1.00 96.31 90 GLY A O 1
ATOM 673 N N . HIS A 1 91 ? 1.216 -10.291 -16.987 1.00 97.62 91 HIS A N 1
ATOM 674 C CA . HIS A 1 91 ? 0.605 -9.399 -17.980 1.00 97.62 91 HIS A CA 1
ATOM 675 C C . HIS A 1 91 ? 0.299 -7.988 -17.446 1.00 97.62 91 HIS A C 1
ATOM 677 O O . HIS A 1 91 ? -0.303 -7.177 -18.159 1.00 97.62 91 HIS A O 1
ATOM 683 N N . ALA A 1 92 ? 0.700 -7.658 -16.212 1.00 98.25 92 ALA A N 1
ATOM 684 C CA . ALA A 1 92 ? 0.541 -6.306 -15.690 1.00 98.25 92 ALA A CA 1
ATOM 685 C C . ALA A 1 92 ? 1.307 -5.295 -16.559 1.00 98.25 92 ALA A C 1
ATOM 687 O O . ALA A 1 92 ? 2.440 -5.528 -16.986 1.00 98.25 92 ALA A O 1
ATOM 688 N N . ARG A 1 93 ? 0.700 -4.132 -16.809 1.00 97.94 93 ARG A N 1
ATOM 689 C CA . ARG A 1 93 ? 1.335 -3.060 -17.589 1.00 97.94 93 ARG A CA 1
ATOM 690 C C . ARG A 1 93 ? 2.091 -2.122 -16.661 1.00 97.94 93 ARG A C 1
ATOM 692 O O . ARG A 1 93 ? 1.593 -1.777 -15.595 1.00 97.94 93 ARG A O 1
ATOM 699 N N . ARG A 1 94 ? 3.269 -1.658 -17.076 1.00 97.38 94 ARG A N 1
ATOM 700 C CA . ARG A 1 94 ? 4.073 -0.698 -16.308 1.00 97.38 94 ARG A CA 1
ATOM 701 C C . ARG A 1 94 ? 3.937 0.708 -16.880 1.00 97.38 94 ARG A C 1
ATOM 703 O O . ARG A 1 94 ? 4.223 0.918 -18.056 1.00 97.38 94 ARG A O 1
ATOM 710 N N . MET A 1 95 ? 3.625 1.667 -16.017 1.00 96.81 95 MET A N 1
ATOM 711 C CA . MET A 1 95 ? 3.876 3.088 -16.244 1.00 96.81 95 MET A CA 1
ATOM 712 C C . MET A 1 95 ? 5.106 3.498 -15.432 1.00 96.81 95 MET A C 1
ATOM 714 O O . MET A 1 95 ? 5.082 3.515 -14.202 1.00 96.81 95 MET A O 1
ATOM 718 N N . GLN A 1 96 ? 6.207 3.776 -16.128 1.00 94.19 96 GLN A N 1
ATOM 719 C CA . GLN A 1 96 ? 7.462 4.164 -15.493 1.00 94.19 96 GLN A CA 1
ATOM 720 C C . GLN A 1 96 ? 7.439 5.654 -15.154 1.00 94.19 96 GLN A C 1
ATOM 722 O O . GLN A 1 96 ? 7.150 6.490 -16.015 1.00 94.19 96 GLN A O 1
ATOM 727 N N . VAL A 1 97 ? 7.765 6.003 -13.912 1.00 95.06 97 VAL A N 1
ATOM 728 C CA . VAL A 1 97 ? 7.784 7.404 -13.483 1.00 95.06 97 VAL A CA 1
ATOM 729 C C . VAL A 1 97 ? 9.180 7.987 -13.694 1.00 95.06 97 VAL A C 1
ATOM 731 O O . VAL A 1 97 ? 10.165 7.512 -13.141 1.00 95.06 97 VAL A O 1
ATOM 734 N N . THR A 1 98 ? 9.271 9.056 -14.487 1.00 91.25 98 THR A N 1
ATOM 735 C CA . THR A 1 98 ? 10.557 9.695 -14.833 1.00 91.25 98 THR A CA 1
ATOM 736 C C . THR A 1 98 ? 11.250 10.356 -13.642 1.00 91.25 98 THR A C 1
ATOM 738 O O . THR A 1 98 ? 12.471 10.288 -13.516 1.00 91.25 98 THR A O 1
ATOM 741 N N . THR A 1 99 ? 10.483 11.005 -12.767 1.00 92.75 99 THR A N 1
ATOM 742 C CA . THR A 1 99 ? 10.974 11.604 -11.522 1.00 92.75 99 THR A CA 1
ATOM 743 C C . THR A 1 99 ? 9.963 11.375 -10.404 1.00 92.75 99 THR A C 1
ATOM 745 O O . THR A 1 99 ? 8.768 11.524 -10.662 1.00 92.75 99 THR A O 1
ATOM 748 N N . PRO A 1 100 ? 10.388 11.121 -9.151 1.00 92.81 100 PRO A N 1
ATOM 749 C CA . PRO A 1 100 ? 9.455 10.860 -8.049 1.00 92.81 100 PRO A CA 1
ATOM 750 C C . PRO A 1 100 ? 8.372 11.931 -7.876 1.00 92.81 100 PRO A C 1
ATOM 752 O O . PRO A 1 100 ? 7.209 11.623 -7.659 1.00 92.81 100 PRO A O 1
ATOM 755 N N . THR A 1 101 ? 8.716 13.198 -8.113 1.00 95.00 101 THR A N 1
ATOM 756 C CA . THR A 1 101 ? 7.774 14.327 -8.061 1.00 95.00 101 THR A CA 1
ATOM 757 C C . THR A 1 101 ? 6.596 14.221 -9.032 1.00 95.00 101 THR A C 1
ATOM 759 O O . THR A 1 101 ? 5.601 14.909 -8.835 1.00 95.00 101 THR A O 1
ATOM 762 N N . ARG A 1 102 ? 6.685 13.392 -10.078 1.00 96.69 102 ARG A N 1
ATOM 763 C CA . ARG A 1 102 ? 5.627 13.189 -11.078 1.00 96.69 102 ARG A CA 1
ATOM 764 C C . ARG A 1 102 ? 4.743 11.979 -10.797 1.00 96.69 102 ARG A C 1
ATOM 766 O O . ARG A 1 102 ? 3.801 11.764 -11.553 1.00 96.69 102 ARG A O 1
ATOM 773 N N . GLN A 1 103 ? 5.017 11.207 -9.745 1.00 97.81 103 GLN A N 1
ATOM 774 C CA . GLN A 1 103 ? 4.295 9.968 -9.455 1.00 97.81 103 GLN A CA 1
ATOM 775 C C . GLN A 1 103 ? 2.781 10.189 -9.373 1.00 97.81 103 GLN A C 1
ATOM 777 O O . GLN A 1 103 ? 2.041 9.506 -10.071 1.00 97.81 103 GLN A O 1
ATOM 782 N N . HIS A 1 104 ? 2.325 11.200 -8.627 1.00 98.00 104 HIS A N 1
ATOM 783 C CA . HIS A 1 104 ? 0.900 11.546 -8.530 1.00 98.00 104 HIS A CA 1
ATOM 784 C C . HIS A 1 104 ? 0.245 11.800 -9.901 1.00 98.00 104 HIS A C 1
ATOM 786 O O . HIS A 1 104 ? -0.859 11.332 -10.150 1.00 98.00 104 HIS A O 1
ATOM 792 N N . ALA A 1 105 ? 0.929 12.493 -10.817 1.00 98.00 105 ALA A N 1
ATOM 793 C CA . ALA A 1 105 ? 0.395 12.777 -12.147 1.00 98.00 105 ALA A CA 1
ATOM 794 C C . ALA A 1 105 ? 0.268 11.494 -12.982 1.00 98.00 105 ALA A C 1
ATOM 796 O O . ALA A 1 105 ? -0.748 11.289 -13.636 1.00 98.00 105 ALA A O 1
ATOM 797 N N . VAL A 1 106 ? 1.262 10.603 -12.895 1.00 98.19 106 VAL A N 1
ATOM 798 C CA . VAL A 1 106 ? 1.226 9.287 -13.556 1.00 98.19 106 VAL A CA 1
ATOM 799 C C . VAL A 1 106 ? 0.118 8.402 -12.973 1.00 98.19 106 VAL A C 1
ATOM 801 O O . VAL A 1 106 ? -0.541 7.680 -13.714 1.00 98.19 106 VAL A O 1
ATOM 804 N N . MET A 1 107 ? -0.137 8.479 -11.662 1.00 98.25 107 MET A N 1
ATOM 805 C CA . MET A 1 107 ? -1.252 7.770 -11.024 1.00 98.25 107 MET A CA 1
ATOM 806 C C . MET A 1 107 ? -2.610 8.210 -11.594 1.00 98.25 107 MET A C 1
ATOM 808 O O . MET A 1 107 ? -3.465 7.367 -11.855 1.00 98.25 107 MET A O 1
ATOM 812 N N . ILE A 1 108 ? -2.811 9.513 -11.813 1.00 98.00 108 ILE A N 1
ATOM 813 C CA . ILE A 1 108 ? -4.045 10.037 -12.419 1.00 98.00 108 ILE A CA 1
ATOM 814 C C . ILE A 1 108 ? -4.148 9.635 -13.896 1.00 98.00 108 ILE A C 1
ATOM 816 O O . ILE A 1 108 ? -5.178 9.106 -14.316 1.00 98.00 108 ILE A O 1
ATOM 820 N N . GLU A 1 109 ? -3.060 9.792 -14.655 1.00 98.06 109 GLU A N 1
ATOM 821 C CA . GLU A 1 109 ? -2.968 9.389 -16.064 1.00 98.06 109 GLU A CA 1
ATOM 822 C C . GLU A 1 109 ? -3.323 7.906 -16.261 1.00 98.06 109 GLU A C 1
ATOM 824 O O . GLU A 1 109 ? -4.032 7.550 -17.207 1.00 98.06 109 GLU A O 1
ATOM 829 N N . ALA A 1 110 ? -2.890 7.042 -15.334 1.00 97.75 110 ALA A N 1
ATOM 830 C CA . ALA A 1 110 ? -3.209 5.620 -15.339 1.00 97.75 110 ALA A CA 1
ATOM 831 C C . ALA A 1 110 ? -4.722 5.369 -15.394 1.00 97.75 110 ALA A C 1
ATOM 833 O O . ALA A 1 110 ? -5.183 4.540 -16.178 1.00 97.75 110 ALA A O 1
ATOM 834 N N . VAL A 1 111 ? -5.508 6.095 -14.597 1.00 96.75 111 VAL A N 1
ATOM 835 C CA . VAL A 1 111 ? -6.967 5.931 -14.590 1.00 96.75 111 VAL A CA 1
ATOM 836 C C . VAL A 1 111 ? -7.613 6.557 -15.817 1.00 96.75 111 VAL A C 1
ATOM 838 O O . VAL A 1 111 ? -8.521 5.961 -16.392 1.00 96.75 111 VAL A O 1
ATOM 841 N N . GLU A 1 112 ? -7.157 7.739 -16.220 1.00 96.19 112 GLU A N 1
ATOM 842 C CA . GLU A 1 112 ? -7.767 8.495 -17.316 1.00 96.19 112 GLU A CA 1
ATOM 843 C C . GLU A 1 112 ? -7.611 7.802 -18.671 1.00 96.19 112 GLU A C 1
ATOM 845 O O . GLU A 1 112 ? -8.555 7.788 -19.460 1.00 96.19 112 GLU A O 1
ATOM 850 N N . ASN A 1 113 ? -6.459 7.174 -18.921 1.00 95.75 113 ASN A N 1
ATOM 851 C CA . ASN A 1 113 ? -6.108 6.712 -20.265 1.00 95.75 113 ASN A CA 1
ATOM 852 C C . ASN A 1 113 ? -6.118 5.191 -20.441 1.00 95.75 113 ASN A C 1
ATOM 854 O O . ASN A 1 113 ? -6.122 4.709 -21.574 1.00 95.75 113 ASN A O 1
ATOM 858 N N . HIS A 1 114 ? -6.100 4.412 -19.356 1.00 96.94 114 HIS A N 1
ATOM 859 C CA . HIS A 1 114 ? -5.815 2.977 -19.458 1.00 96.94 114 HIS A CA 1
ATOM 860 C C . HIS A 1 114 ? -6.874 2.050 -18.845 1.00 96.94 114 HIS A C 1
ATOM 862 O O . HIS A 1 114 ? -6.685 0.827 -18.880 1.00 96.94 114 HIS A O 1
ATOM 868 N N . MET A 1 115 ? -7.981 2.604 -18.332 1.00 96.44 115 MET A N 1
ATOM 869 C CA . MET A 1 115 ? -9.126 1.870 -17.764 1.00 96.44 115 MET A CA 1
ATOM 870 C C . MET A 1 115 ? -8.727 0.702 -16.827 1.00 96.44 115 MET A C 1
ATOM 872 O O . MET A 1 115 ? -9.165 -0.438 -17.047 1.00 96.44 115 MET A O 1
ATOM 876 N N . PRO A 1 116 ? -7.861 0.931 -15.821 1.00 98.38 116 PRO A N 1
ATOM 877 C CA . PRO A 1 116 ? -7.406 -0.122 -14.923 1.00 98.38 116 PRO A CA 1
ATOM 878 C C . PRO A 1 116 ? -8.524 -0.601 -13.997 1.00 98.38 116 PRO A C 1
ATOM 880 O O . PRO A 1 116 ? -9.387 0.167 -13.585 1.00 98.38 116 PRO A O 1
ATOM 883 N N . GLU A 1 117 ? -8.459 -1.876 -13.629 1.00 98.62 117 GLU A N 1
ATOM 884 C CA . GLU A 1 117 ? -9.218 -2.429 -12.497 1.00 98.62 117 GLU A CA 1
ATOM 885 C C . GLU A 1 117 ? -8.396 -2.381 -11.214 1.00 98.62 117 GLU A C 1
ATOM 887 O O . GLU A 1 117 ? -8.957 -2.298 -10.123 1.00 98.62 117 GLU A O 1
ATOM 892 N N . VAL A 1 118 ? -7.067 -2.420 -11.355 1.00 98.75 118 VAL A N 1
ATOM 893 C CA . VAL A 1 118 ? -6.117 -2.354 -10.249 1.00 98.75 118 VAL A CA 1
ATOM 894 C C . VAL A 1 118 ? -4.986 -1.404 -10.608 1.00 98.75 118 VAL A C 1
ATOM 896 O O . VAL A 1 118 ? -4.404 -1.513 -11.692 1.00 98.75 118 VAL A O 1
ATOM 899 N N . ILE A 1 119 ? -4.623 -0.529 -9.674 1.00 98.69 119 ILE A N 1
ATOM 900 C CA . ILE A 1 119 ? -3.355 0.196 -9.715 1.00 98.69 119 ILE A CA 1
ATOM 901 C C . ILE A 1 119 ? -2.467 -0.271 -8.561 1.00 98.69 119 ILE A C 1
ATOM 903 O O . ILE A 1 119 ? -2.867 -0.267 -7.396 1.00 98.69 119 ILE A O 1
ATOM 907 N N . VAL A 1 120 ? -1.247 -0.667 -8.914 1.00 98.50 120 VAL A N 1
ATOM 908 C CA . VAL A 1 120 ? -0.187 -1.077 -7.998 1.00 98.50 120 VAL A CA 1
ATOM 909 C C . VAL A 1 120 ? 0.826 0.061 -7.869 1.00 98.50 120 VAL A C 1
ATOM 911 O O . VAL A 1 120 ? 1.341 0.532 -8.882 1.00 98.50 120 VAL A O 1
ATOM 914 N N . ILE A 1 121 ? 1.115 0.514 -6.648 1.00 97.31 121 ILE A N 1
ATOM 915 C CA . ILE A 1 121 ? 1.959 1.693 -6.383 1.00 97.31 121 ILE A CA 1
ATOM 916 C C . ILE A 1 121 ? 3.106 1.298 -5.456 1.00 97.31 121 ILE A C 1
ATOM 918 O O . ILE A 1 121 ? 2.856 0.803 -4.360 1.00 97.31 121 ILE A O 1
ATOM 922 N N . ASP A 1 122 ? 4.354 1.533 -5.872 1.00 91.25 122 ASP A N 1
ATOM 923 C CA . ASP A 1 122 ? 5.518 1.103 -5.085 1.00 91.25 122 ASP A CA 1
ATOM 924 C C . ASP A 1 122 ? 5.565 1.755 -3.705 1.00 91.25 122 ASP A C 1
ATOM 926 O O . ASP A 1 122 ? 5.436 1.057 -2.713 1.00 91.25 122 ASP A O 1
ATOM 930 N N . GLU A 1 123 ? 5.683 3.079 -3.613 1.00 94.12 123 GLU A N 1
ATOM 931 C CA . GLU A 1 123 ? 5.768 3.785 -2.330 1.00 94.12 123 GLU A CA 1
ATOM 932 C C . GLU A 1 123 ? 5.014 5.114 -2.410 1.00 94.12 123 GLU A C 1
ATOM 934 O O . GLU A 1 123 ? 5.341 5.973 -3.227 1.00 94.12 123 GLU A O 1
ATOM 939 N N . ILE A 1 124 ? 3.991 5.273 -1.569 1.00 95.81 124 ILE A N 1
ATOM 940 C CA . ILE A 1 124 ? 3.258 6.523 -1.366 1.00 95.81 124 ILE A CA 1
ATOM 941 C C . ILE A 1 124 ? 3.910 7.272 -0.201 1.00 95.81 124 ILE A C 1
ATOM 943 O O . ILE A 1 124 ? 3.977 6.769 0.926 1.00 95.81 124 ILE A O 1
ATOM 947 N N . GLY A 1 125 ? 4.392 8.480 -0.472 1.00 94.25 125 GLY A N 1
ATOM 948 C CA . GLY A 1 125 ? 5.150 9.299 0.470 1.00 94.25 125 GLY A CA 1
ATOM 949 C C . GLY A 1 125 ? 4.772 10.780 0.493 1.00 94.25 125 GLY A C 1
ATOM 950 O O . GLY A 1 125 ? 5.159 11.471 1.435 1.00 94.25 125 GLY A O 1
ATOM 951 N N . THR A 1 126 ? 4.026 11.287 -0.494 1.00 94.94 126 THR A N 1
ATOM 952 C CA . THR A 1 126 ? 3.672 12.716 -0.573 1.00 94.94 126 THR A CA 1
ATOM 953 C C . THR A 1 126 ? 2.172 12.981 -0.466 1.00 94.94 126 THR A C 1
ATOM 955 O O . THR A 1 126 ? 1.340 12.108 -0.701 1.00 94.94 126 THR A O 1
ATOM 958 N N . GLU A 1 127 ? 1.813 14.222 -0.123 1.00 95.06 127 GLU A N 1
ATOM 959 C CA . GLU A 1 127 ? 0.410 14.645 -0.005 1.00 95.06 127 GLU A CA 1
ATOM 960 C C . GLU A 1 127 ? -0.329 14.521 -1.341 1.00 95.06 127 GLU A C 1
ATOM 962 O O . GLU A 1 127 ? -1.456 14.038 -1.393 1.00 95.06 127 GLU A O 1
ATOM 967 N N . LEU A 1 128 ? 0.337 14.894 -2.438 1.00 97.00 128 LEU A N 1
ATOM 968 C CA . LEU A 1 128 ? -0.222 14.789 -3.785 1.00 97.00 128 LEU A CA 1
ATOM 969 C C . LEU A 1 128 ? -0.488 13.331 -4.176 1.00 97.00 128 LEU A C 1
ATOM 971 O O . LEU A 1 128 ? -1.493 13.045 -4.820 1.00 97.00 128 LEU A O 1
ATOM 975 N N . GLU A 1 129 ? 0.384 12.401 -3.783 1.00 97.56 129 GLU A N 1
ATOM 976 C CA . GLU A 1 129 ? 0.169 10.970 -4.024 1.00 97.56 129 GLU A CA 1
ATOM 977 C C . GLU A 1 129 ? -0.986 10.420 -3.181 1.00 97.56 129 GLU A C 1
ATOM 979 O O . GLU A 1 129 ? -1.778 9.631 -3.692 1.00 97.56 129 GLU A O 1
ATOM 984 N N . ALA A 1 130 ? -1.129 10.857 -1.925 1.00 96.50 130 ALA A N 1
ATOM 985 C CA . ALA A 1 130 ? -2.254 10.466 -1.077 1.00 96.50 130 ALA A CA 1
ATOM 986 C C . ALA A 1 130 ? -3.596 10.964 -1.644 1.00 96.50 130 ALA A C 1
ATOM 988 O O . ALA A 1 130 ? -4.541 10.186 -1.782 1.00 96.50 130 ALA A O 1
ATOM 989 N N . GLN A 1 131 ? -3.648 12.224 -2.087 1.00 96.69 131 GLN A N 1
ATOM 990 C CA . GLN A 1 131 ? -4.820 12.796 -2.755 1.00 96.69 131 GLN A CA 1
ATOM 991 C C . GLN A 1 131 ? -5.139 12.084 -4.079 1.00 96.69 131 GLN A C 1
ATOM 993 O O . GLN A 1 131 ? -6.309 11.822 -4.381 1.00 96.69 131 GLN A O 1
ATOM 998 N N . ALA A 1 132 ? -4.114 11.740 -4.866 1.00 97.88 132 ALA A N 1
ATOM 999 C CA . ALA A 1 132 ? -4.288 10.969 -6.091 1.00 97.88 132 ALA A CA 1
ATOM 1000 C C . ALA A 1 132 ? -4.840 9.569 -5.785 1.00 97.88 132 ALA A C 1
ATOM 1002 O O . ALA A 1 132 ? -5.805 9.152 -6.418 1.00 97.88 132 ALA A O 1
ATOM 1003 N N . ALA A 1 133 ? -4.306 8.874 -4.776 1.00 98.00 133 ALA A N 1
ATOM 1004 C CA . ALA A 1 133 ? -4.822 7.580 -4.333 1.00 98.00 133 ALA A CA 1
ATOM 1005 C C . ALA A 1 133 ? -6.303 7.673 -3.929 1.00 98.00 133 ALA A C 1
ATOM 1007 O O . ALA A 1 133 ? -7.117 6.887 -4.409 1.00 98.00 133 ALA A O 1
ATOM 1008 N N . ARG A 1 134 ? -6.686 8.681 -3.137 1.00 96.06 134 ARG A N 1
ATOM 1009 C CA . ARG A 1 134 ? -8.090 8.906 -2.763 1.00 96.06 134 ARG A CA 1
ATOM 1010 C C . ARG A 1 134 ? -8.988 9.097 -3.988 1.00 96.06 134 ARG A C 1
ATOM 1012 O O . ARG A 1 134 ? -9.989 8.403 -4.128 1.00 96.06 134 ARG A O 1
ATOM 1019 N N . THR A 1 135 ? -8.575 9.955 -4.922 1.00 96.56 135 THR A N 1
ATOM 1020 C CA . THR A 1 135 ? -9.302 10.209 -6.182 1.00 96.56 135 THR A CA 1
ATOM 1021 C C . THR A 1 135 ? -9.490 8.931 -7.009 1.00 96.56 135 THR A C 1
ATOM 1023 O O . THR A 1 135 ? -10.528 8.728 -7.635 1.00 96.56 135 THR A O 1
ATOM 1026 N N . ILE A 1 136 ? -8.483 8.056 -7.031 1.00 98.00 136 ILE A N 1
ATOM 1027 C CA . ILE A 1 136 ? -8.522 6.784 -7.762 1.00 98.00 136 ILE A CA 1
ATOM 1028 C C . ILE A 1 136 ? -9.477 5.795 -7.086 1.00 98.00 136 ILE A C 1
ATOM 1030 O O . ILE A 1 136 ? -10.293 5.171 -7.766 1.00 98.00 136 ILE A O 1
ATOM 1034 N N . ALA A 1 137 ? -9.414 5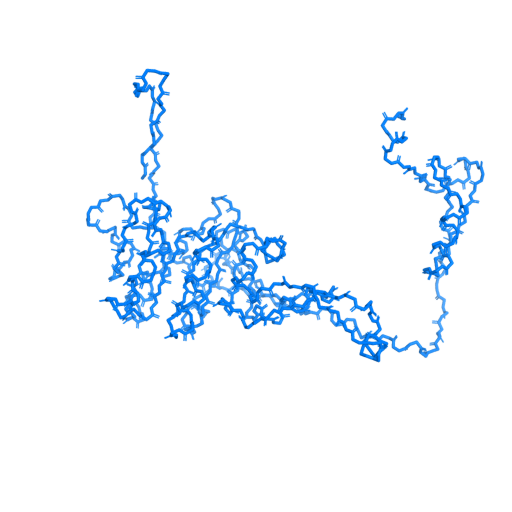.687 -5.758 1.00 96.31 137 ALA A N 1
ATOM 1035 C CA . ALA A 1 137 ? -10.304 4.827 -4.983 1.00 96.31 137 ALA A CA 1
ATOM 1036 C C . ALA A 1 137 ? -11.776 5.257 -5.115 1.00 96.31 137 ALA A C 1
ATOM 1038 O O . ALA A 1 137 ? -12.649 4.411 -5.293 1.00 96.31 137 ALA A O 1
ATOM 1039 N N . GLU A 1 138 ? -12.057 6.564 -5.122 1.00 94.88 138 GLU A N 1
ATOM 1040 C CA . GLU A 1 138 ? -13.402 7.121 -5.351 1.00 94.88 138 GLU A CA 1
ATOM 1041 C C . GLU A 1 138 ? -13.974 6.763 -6.733 1.00 94.88 138 GLU A C 1
ATOM 1043 O O . GLU A 1 138 ? -15.191 6.682 -6.900 1.00 94.88 138 GLU A O 1
ATOM 1048 N N . ARG A 1 139 ? -13.113 6.488 -7.723 1.00 96.06 139 ARG A N 1
ATOM 1049 C CA . ARG A 1 139 ? -13.510 5.991 -9.053 1.00 96.06 139 ARG A CA 1
ATOM 1050 C C . ARG A 1 139 ? -13.724 4.470 -9.096 1.00 96.06 139 ARG A C 1
ATOM 1052 O O . ARG A 1 139 ? -14.005 3.932 -10.164 1.00 96.06 139 ARG A O 1
ATOM 1059 N N . GLY A 1 140 ? -13.602 3.777 -7.962 1.00 95.69 140 GLY A N 1
ATOM 1060 C CA . GLY A 1 140 ? -13.838 2.336 -7.841 1.00 95.69 140 GLY A CA 1
ATOM 1061 C C . GLY A 1 140 ? -12.686 1.456 -8.330 1.00 95.69 140 GLY A C 1
ATOM 1062 O O . GLY A 1 140 ? -12.882 0.260 -8.537 1.00 95.69 140 GLY A O 1
ATOM 1063 N N . VAL A 1 141 ? -11.494 2.023 -8.528 1.00 98.31 141 VAL A N 1
ATOM 1064 C CA . VAL A 1 141 ? -10.293 1.263 -8.896 1.00 98.31 141 VAL A CA 1
ATOM 1065 C C . VAL A 1 141 ? -9.659 0.686 -7.631 1.00 98.31 141 VAL A C 1
ATOM 1067 O O . VAL A 1 141 ? -9.441 1.406 -6.656 1.00 98.31 141 VAL A O 1
ATOM 1070 N N . GLN A 1 142 ? -9.328 -0.608 -7.649 1.00 98.56 142 GLN A N 1
ATOM 1071 C CA . GLN A 1 142 ? -8.627 -1.248 -6.538 1.00 98.56 142 GLN A CA 1
ATOM 1072 C C . GLN A 1 142 ? -7.190 -0.718 -6.455 1.00 98.56 142 GLN A C 1
ATOM 1074 O O . GLN A 1 142 ? -6.455 -0.724 -7.443 1.00 98.56 142 GLN A O 1
ATOM 1079 N N . LEU A 1 143 ? -6.760 -0.308 -5.264 1.00 98.62 143 LEU A N 1
ATOM 1080 C CA . LEU A 1 143 ? -5.384 0.105 -5.009 1.00 98.62 143 LEU A CA 1
ATOM 1081 C C . LEU A 1 143 ? -4.636 -0.958 -4.218 1.00 98.62 143 LEU A C 1
ATOM 1083 O O . LEU A 1 143 ? -5.097 -1.400 -3.168 1.00 98.62 143 LEU A O 1
ATOM 1087 N N . VAL A 1 144 ? -3.440 -1.310 -4.676 1.00 98.44 144 VAL A N 1
ATOM 1088 C CA . VAL A 1 144 ? -2.465 -2.028 -3.855 1.00 98.44 144 VAL A CA 1
ATOM 1089 C C . VAL A 1 144 ? -1.196 -1.203 -3.823 1.00 98.44 144 VAL A C 1
ATOM 1091 O O . VAL A 1 144 ? -0.640 -0.886 -4.867 1.00 98.44 144 VAL A O 1
ATOM 1094 N N . GLY A 1 145 ? -0.707 -0.836 -2.651 1.00 97.25 145 GLY A N 1
ATOM 1095 C CA . GLY A 1 145 ? 0.542 -0.087 -2.608 1.00 97.25 145 GLY A CA 1
ATOM 1096 C C . GLY A 1 145 ? 1.285 -0.226 -1.309 1.00 97.25 145 GLY A C 1
ATOM 1097 O O . GLY A 1 145 ? 0.802 -0.870 -0.382 1.00 97.25 145 GLY A O 1
ATOM 1098 N N . THR A 1 146 ? 2.463 0.382 -1.241 1.00 96.31 146 THR A N 1
ATOM 1099 C CA . THR A 1 146 ? 3.183 0.548 0.023 1.00 96.31 146 THR A CA 1
ATOM 1100 C C . THR A 1 146 ? 3.239 2.017 0.416 1.00 96.31 146 THR A C 1
ATOM 1102 O O . THR A 1 146 ? 3.023 2.904 -0.410 1.00 96.31 146 THR A O 1
ATOM 1105 N N . ALA A 1 147 ? 3.506 2.289 1.689 1.00 93.50 147 ALA A N 1
ATOM 1106 C CA . ALA A 1 147 ? 3.727 3.643 2.176 1.00 93.50 147 ALA A CA 1
ATOM 1107 C C . ALA A 1 147 ? 4.881 3.691 3.174 1.00 93.50 147 ALA A C 1
ATOM 1109 O O . ALA A 1 147 ? 5.293 2.676 3.748 1.00 93.50 147 ALA A O 1
ATOM 1110 N N . HIS A 1 148 ? 5.382 4.903 3.407 1.00 82.81 148 HIS A N 1
ATOM 1111 C CA . HIS A 1 148 ? 6.399 5.143 4.417 1.00 82.81 148 HIS A CA 1
ATOM 1112 C C . HIS A 1 148 ? 5.814 4.984 5.831 1.00 82.81 148 HIS A C 1
ATOM 1114 O O . HIS A 1 148 ? 5.192 5.892 6.381 1.00 82.81 148 HIS A O 1
ATOM 1120 N N . GLY A 1 149 ? 6.015 3.812 6.431 1.00 80.75 149 GLY A N 1
ATOM 1121 C CA . GLY A 1 149 ? 5.536 3.488 7.771 1.00 80.75 149 GLY A CA 1
ATOM 1122 C C . GLY A 1 149 ? 5.723 2.008 8.090 1.00 80.75 149 GLY A C 1
ATOM 1123 O O . GLY A 1 149 ? 5.715 1.160 7.197 1.00 80.75 149 GLY A O 1
ATOM 1124 N N . ASN A 1 150 ? 5.921 1.692 9.370 1.00 85.62 150 ASN A N 1
ATOM 1125 C CA . ASN A 1 150 ? 6.083 0.304 9.808 1.00 85.62 150 ASN A CA 1
ATOM 1126 C C . ASN A 1 150 ? 4.763 -0.314 10.276 1.00 85.62 150 ASN A C 1
ATOM 1128 O O . ASN A 1 150 ? 4.573 -1.509 10.094 1.00 85.62 150 ASN A O 1
ATOM 1132 N N . THR A 1 151 ? 3.897 0.498 10.884 1.00 93.44 151 THR A N 1
ATOM 1133 C CA . THR A 1 151 ? 2.635 0.081 11.504 1.00 93.44 151 THR A CA 1
ATOM 1134 C C . THR A 1 151 ? 1.534 1.101 11.228 1.00 93.44 151 THR A C 1
ATOM 1136 O O . THR A 1 151 ? 1.825 2.257 10.888 1.00 93.44 151 THR A O 1
ATOM 1139 N N . LEU A 1 152 ? 0.277 0.698 11.421 1.00 94.50 152 LEU A N 1
ATOM 1140 C CA . LEU A 1 152 ? -0.890 1.570 11.316 1.00 94.50 152 LEU A CA 1
ATOM 1141 C C . LEU A 1 152 ? -0.772 2.785 12.251 1.00 94.50 152 LEU A C 1
ATOM 1143 O O . LEU A 1 152 ? -0.989 3.912 11.812 1.00 94.50 152 LEU A O 1
ATOM 1147 N N . ASP A 1 153 ? -0.311 2.597 13.491 1.00 92.62 153 ASP A N 1
ATOM 1148 C CA . ASP A 1 153 ? -0.063 3.695 14.435 1.00 92.62 153 ASP A CA 1
ATOM 1149 C C . ASP A 1 153 ? 0.910 4.752 13.892 1.00 92.62 153 ASP A C 1
ATOM 1151 O O . ASP A 1 153 ? 0.705 5.952 14.073 1.00 92.62 153 ASP A O 1
ATOM 1155 N N . ASN A 1 154 ? 1.986 4.333 13.213 1.00 91.44 154 ASN A N 1
ATOM 1156 C CA . ASN A 1 154 ? 2.937 5.278 12.618 1.00 91.44 154 ASN A CA 1
ATOM 1157 C C . ASN A 1 154 ? 2.289 6.084 11.489 1.00 91.44 154 ASN A C 1
ATOM 1159 O O . ASN A 1 154 ? 2.575 7.273 11.344 1.00 91.44 154 ASN A O 1
ATOM 1163 N N . LEU A 1 155 ? 1.407 5.447 10.719 1.00 93.06 155 LEU A N 1
ATOM 1164 C CA . LEU A 1 155 ? 0.667 6.093 9.644 1.00 93.06 155 LEU A CA 1
ATOM 1165 C C . LEU A 1 155 ? -0.340 7.117 10.190 1.00 93.06 155 LEU A C 1
ATOM 1167 O O . LEU A 1 155 ? -0.443 8.217 9.655 1.00 93.06 155 LEU A O 1
ATOM 1171 N N . MET A 1 156 ? -1.009 6.801 11.304 1.00 93.69 156 MET A N 1
ATOM 1172 C CA . MET A 1 156 ? -1.925 7.712 12.005 1.00 93.69 156 MET A CA 1
ATOM 1173 C C . MET A 1 156 ? -1.232 8.974 12.531 1.00 93.69 156 MET A C 1
ATOM 1175 O O . MET A 1 156 ? -1.829 10.047 12.555 1.00 93.69 156 MET A O 1
ATOM 1179 N N . MET A 1 157 ? 0.032 8.864 12.946 1.00 90.75 157 MET A N 1
ATOM 1180 C CA . MET A 1 157 ? 0.821 10.008 13.418 1.00 90.75 157 MET A CA 1
ATOM 1181 C C . MET A 1 157 ? 1.389 10.867 12.283 1.00 90.75 157 MET A C 1
ATOM 1183 O O . MET A 1 157 ? 1.913 11.947 12.556 1.00 90.75 157 MET A O 1
ATOM 1187 N N . ASN A 1 158 ? 1.319 10.407 11.030 1.00 92.12 158 ASN A N 1
ATOM 1188 C CA . ASN A 1 158 ? 1.825 11.128 9.869 1.00 92.12 158 ASN A CA 1
ATOM 1189 C C . ASN A 1 158 ? 0.699 11.972 9.241 1.00 92.12 158 ASN A C 1
ATOM 1191 O O . ASN A 1 158 ? -0.181 11.403 8.596 1.00 92.12 158 ASN A O 1
ATOM 1195 N N . PRO A 1 159 ? 0.724 13.316 9.350 1.00 89.06 159 PRO A N 1
ATOM 1196 C CA . PRO A 1 159 ? -0.355 14.156 8.828 1.00 89.06 159 PRO A CA 1
ATOM 1197 C C . PRO A 1 159 ? -0.584 13.967 7.326 1.00 89.06 159 PRO A C 1
ATOM 1199 O O . PRO A 1 159 ? -1.727 13.890 6.890 1.00 89.06 159 PRO A O 1
ATOM 1202 N N . THR A 1 160 ? 0.497 13.817 6.558 1.00 89.12 160 THR A N 1
ATOM 1203 C CA . THR A 1 160 ? 0.462 13.643 5.102 1.00 89.12 160 THR A CA 1
ATOM 1204 C C . THR A 1 160 ? -0.179 12.320 4.698 1.00 89.12 160 THR A C 1
ATOM 1206 O O . THR A 1 160 ? -1.019 12.285 3.806 1.00 89.12 160 THR A O 1
ATOM 1209 N N . LEU A 1 161 ? 0.218 11.222 5.345 1.00 93.50 161 LEU A N 1
ATOM 1210 C CA . LEU A 1 161 ? -0.204 9.877 4.947 1.00 93.50 161 LEU A CA 1
ATOM 1211 C C . LEU A 1 161 ? -1.454 9.384 5.687 1.00 93.50 161 LEU A C 1
ATOM 1213 O O . LEU A 1 161 ? -2.050 8.396 5.26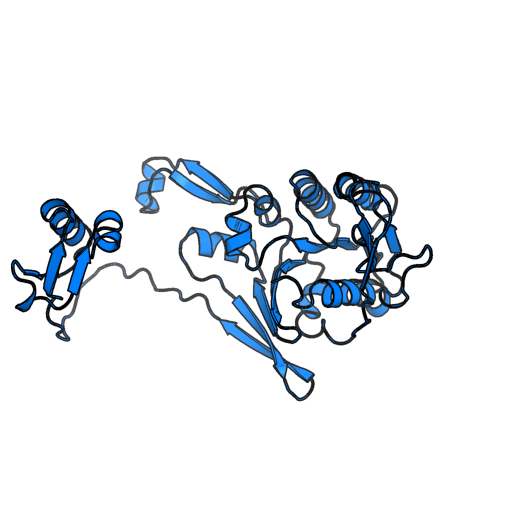5 1.00 93.50 161 LEU A O 1
ATOM 1217 N N . SER A 1 162 ? -1.894 10.079 6.742 1.00 94.50 162 SER A N 1
ATOM 1218 C CA . SER A 1 162 ? -3.132 9.749 7.460 1.00 94.50 162 SER A CA 1
ATOM 1219 C C . SER A 1 162 ? -4.369 9.790 6.555 1.00 94.50 162 SER A C 1
ATOM 1221 O O . SER A 1 162 ? -5.341 9.083 6.809 1.00 94.50 162 SER A O 1
ATOM 1223 N N . ASP A 1 163 ? -4.330 10.550 5.456 1.00 92.88 163 ASP A N 1
ATOM 1224 C CA . ASP A 1 163 ? -5.404 10.593 4.458 1.00 92.88 163 ASP A CA 1
ATOM 1225 C C . ASP A 1 163 ? -5.665 9.219 3.809 1.00 92.88 163 ASP A C 1
ATOM 1227 O O . ASP A 1 163 ? -6.805 8.865 3.504 1.00 92.88 163 ASP A O 1
ATOM 1231 N N . LEU A 1 164 ? -4.634 8.371 3.698 1.00 96.25 164 LEU A N 1
ATOM 1232 C CA . LEU A 1 164 ? -4.761 7.009 3.166 1.00 96.25 164 LEU A CA 1
ATOM 1233 C C . LEU A 1 164 ? -5.665 6.110 4.023 1.00 96.25 164 LEU A C 1
ATOM 1235 O O . LEU A 1 164 ? -6.235 5.141 3.519 1.00 96.25 164 LEU A O 1
ATOM 1239 N N . ILE A 1 165 ? -5.817 6.449 5.303 1.00 96.06 165 ILE A N 1
ATOM 1240 C CA . ILE A 1 165 ? -6.600 5.706 6.297 1.00 96.06 165 ILE A CA 1
ATOM 1241 C C . ILE A 1 165 ? -7.827 6.490 6.791 1.00 96.06 165 ILE A C 1
ATOM 1243 O O . ILE A 1 165 ? -8.407 6.164 7.824 1.00 96.06 165 ILE A O 1
ATOM 1247 N N . GLY A 1 166 ? -8.240 7.513 6.036 1.00 94.00 166 GLY A N 1
ATOM 1248 C CA . GLY A 1 166 ? -9.462 8.287 6.273 1.00 94.00 166 GLY A CA 1
ATOM 1249 C C . GLY A 1 166 ? -9.244 9.646 6.939 1.00 94.00 166 GLY A C 1
ATOM 1250 O O . GLY A 1 166 ? -10.222 10.307 7.277 1.00 94.00 166 GLY A O 1
ATOM 1251 N N . GLY A 1 167 ? -7.985 10.059 7.129 1.00 93.75 167 GLY A N 1
ATOM 1252 C CA . GLY A 1 167 ? -7.579 11.366 7.650 1.00 93.75 167 GLY A CA 1
ATOM 1253 C C . GLY A 1 167 ? -7.934 11.566 9.123 1.00 93.75 167 GLY A C 1
ATOM 1254 O O . GLY A 1 167 ? -9.045 11.272 9.543 1.00 93.75 167 GLY A O 1
ATOM 1255 N N . ILE A 1 168 ? -7.015 12.086 9.936 1.00 93.56 168 ILE A N 1
ATOM 1256 C CA . ILE A 1 168 ? -7.269 12.307 11.370 1.00 93.56 168 ILE A CA 1
ATOM 1257 C C . ILE A 1 168 ? -7.254 13.801 11.666 1.00 93.56 168 ILE A C 1
ATOM 1259 O O . ILE A 1 168 ? -6.292 14.495 11.344 1.00 93.56 168 ILE A O 1
ATOM 1263 N N . GLN A 1 169 ? -8.305 14.292 12.321 1.00 92.69 169 GLN A N 1
ATOM 1264 C CA . GLN A 1 169 ? -8.427 15.696 12.706 1.00 92.69 169 GLN A CA 1
ATOM 1265 C C . GLN A 1 169 ? -8.896 15.860 14.149 1.00 92.69 169 GLN A C 1
ATOM 1267 O O . GLN A 1 169 ? -9.470 14.954 14.748 1.00 92.69 169 GLN A O 1
ATOM 1272 N N . THR A 1 170 ? -8.689 17.055 14.699 1.00 90.56 170 THR A N 1
ATOM 1273 C CA . THR A 1 170 ? -9.264 17.428 15.995 1.00 90.56 170 THR A CA 1
ATOM 1274 C C . THR A 1 170 ? -10.665 17.999 15.795 1.00 90.56 170 THR A C 1
ATOM 1276 O O . THR A 1 170 ? -10.831 18.997 15.097 1.00 90.56 170 THR A O 1
ATOM 1279 N N . VAL A 1 171 ? -11.661 17.399 16.443 1.00 88.12 171 VAL A N 1
ATOM 1280 C CA . VAL A 1 171 ? -13.056 17.853 16.454 1.00 88.12 171 VAL A CA 1
ATOM 1281 C C . VAL A 1 171 ? -13.402 18.370 17.847 1.00 88.12 171 VAL A C 1
ATOM 1283 O O . VAL A 1 171 ? -13.056 17.747 18.853 1.00 88.12 171 VAL A O 1
ATOM 1286 N N . THR A 1 172 ? -14.090 19.513 17.912 1.00 89.44 172 THR A N 1
ATOM 1287 C CA . THR A 1 172 ? -14.621 20.052 19.171 1.00 89.44 172 THR A CA 1
ATOM 1288 C C . THR A 1 172 ? -16.081 19.641 19.334 1.00 89.44 172 THR A C 1
ATOM 1290 O O . THR A 1 172 ? -16.953 20.097 18.600 1.00 89.44 172 THR A O 1
ATOM 1293 N N . LEU A 1 173 ? -16.342 18.779 20.309 1.00 86.38 173 LEU A N 1
ATOM 1294 C CA . LEU A 1 173 ? -17.664 18.361 20.746 1.00 86.38 173 LEU A CA 1
ATOM 1295 C C . LEU A 1 173 ? -18.350 19.468 21.554 1.00 86.38 173 LEU A C 1
ATOM 1297 O O . LEU A 1 173 ? -17.717 20.169 22.350 1.00 86.38 173 LEU A O 1
ATOM 1301 N N . GLY A 1 174 ? -19.671 19.565 21.402 1.00 88.38 174 GLY A N 1
ATOM 1302 C CA . GLY A 1 174 ? -20.508 20.366 22.293 1.00 88.38 174 GLY A CA 1
ATOM 1303 C C . GLY A 1 174 ? -20.526 19.810 23.721 1.00 88.38 174 GLY A C 1
ATOM 1304 O O . GLY A 1 174 ? -20.241 18.634 23.955 1.00 88.38 174 GLY A O 1
ATOM 1305 N N . ASP A 1 175 ? -20.891 20.655 24.684 1.00 87.56 175 ASP A N 1
ATOM 1306 C CA . ASP A 1 175 ? -20.840 20.350 26.121 1.00 87.56 175 ASP A CA 1
ATOM 1307 C C . ASP A 1 175 ? -21.651 19.103 26.497 1.00 87.56 175 ASP A C 1
ATOM 1309 O O . ASP A 1 175 ? -21.198 18.280 27.297 1.00 87.56 175 ASP A O 1
ATOM 1313 N N . GLU A 1 176 ? -22.824 18.931 25.886 1.00 87.12 176 GLU A N 1
ATOM 1314 C CA . GLU A 1 176 ? -23.685 17.769 26.109 1.00 87.12 176 GLU A CA 1
ATOM 1315 C C . GLU A 1 176 ? -23.072 16.475 25.557 1.00 87.12 176 GLU A C 1
ATOM 1317 O O . GLU A 1 176 ? -23.053 15.459 26.254 1.00 87.12 176 GLU A O 1
ATOM 1322 N N . GLU A 1 177 ? -22.502 16.508 24.348 1.00 85.62 177 GLU A N 1
ATOM 1323 C CA . GLU A 1 177 ? -21.909 15.330 23.699 1.00 85.62 177 GLU A CA 1
ATOM 1324 C C . GLU A 1 177 ? -20.595 14.914 24.377 1.00 85.62 177 GLU A C 1
ATOM 1326 O O . GLU A 1 177 ? -20.373 13.727 24.628 1.00 85.62 177 GLU A O 1
ATOM 1331 N N . ALA A 1 178 ? -19.761 15.881 24.779 1.00 85.25 178 ALA A N 1
ATOM 1332 C CA . ALA A 1 178 ? -18.549 15.620 25.556 1.00 85.25 178 ALA A CA 1
ATOM 1333 C C . ALA A 1 178 ? -18.880 14.958 26.905 1.00 85.25 178 ALA A C 1
ATOM 1335 O O . ALA A 1 178 ? -18.262 13.960 27.291 1.00 85.25 178 ALA A O 1
ATOM 1336 N N . LYS A 1 179 ? -19.917 15.452 27.600 1.00 86.06 179 LYS A N 1
ATOM 1337 C CA . LYS A 1 179 ? -20.397 14.868 28.861 1.00 86.06 179 LYS A CA 1
ATOM 1338 C C . LYS A 1 179 ? -20.990 13.472 28.659 1.00 86.06 179 LYS A C 1
ATOM 1340 O O . LYS A 1 179 ? -20.733 12.589 29.475 1.00 86.06 179 LYS A O 1
ATOM 1345 N N . ARG A 1 180 ? -21.738 13.249 27.572 1.00 87.00 180 ARG A N 1
ATOM 1346 C CA . ARG A 1 180 ? -22.318 11.944 27.214 1.00 87.00 180 ARG A CA 1
ATOM 1347 C C . ARG A 1 180 ? -21.245 10.893 26.930 1.00 87.00 180 ARG A C 1
ATOM 1349 O O . ARG A 1 180 ? -21.374 9.755 27.379 1.00 87.00 180 ARG A O 1
ATOM 1356 N N . ARG A 1 181 ? -20.188 11.261 26.199 1.00 82.94 181 ARG A N 1
ATOM 1357 C CA . ARG A 1 181 ? -19.069 10.360 25.872 1.00 82.94 181 ARG A CA 1
ATOM 1358 C C . ARG A 1 181 ? -18.068 10.200 27.018 1.00 82.94 181 ARG A C 1
ATOM 1360 O O . ARG A 1 181 ? -17.326 9.218 27.034 1.00 82.94 181 ARG A O 1
ATOM 1367 N N . GLY A 1 182 ? -18.078 11.116 27.990 1.00 83.62 182 GLY A N 1
ATOM 1368 C CA . GLY A 1 182 ? -17.117 11.144 29.092 1.00 83.62 182 GLY A CA 1
ATOM 1369 C C . GLY A 1 182 ? -15.715 11.541 28.628 1.00 83.62 182 GLY A C 1
ATOM 1370 O O . GLY A 1 182 ? -14.728 11.055 29.176 1.00 83.62 182 GLY A O 1
ATOM 1371 N N . THR A 1 183 ? -15.628 12.375 27.591 1.00 82.69 183 THR A N 1
ATOM 1372 C CA . THR A 1 183 ? -14.373 12.794 26.956 1.00 82.69 183 THR A CA 1
ATOM 1373 C C . THR A 1 183 ? -14.141 14.292 27.128 1.00 82.69 183 THR A C 1
ATOM 1375 O O . THR A 1 183 ? -15.011 15.039 27.576 1.00 82.69 183 THR A O 1
ATOM 1378 N N . GLN A 1 184 ? -12.941 14.749 26.769 1.00 83.62 184 GLN A N 1
ATOM 1379 C CA . GLN A 1 184 ? -12.663 16.178 26.639 1.00 83.62 184 GLN A CA 1
ATOM 1380 C C . GLN A 1 184 ? -13.499 16.782 25.500 1.00 83.62 184 GLN A C 1
ATOM 1382 O O . GLN A 1 184 ? -14.003 16.057 24.639 1.00 83.62 184 GLN A O 1
ATOM 1387 N N . LYS A 1 185 ? -13.641 18.114 25.492 1.00 86.62 185 LYS A N 1
ATOM 1388 C CA . LYS A 1 185 ? -14.349 18.813 24.410 1.00 86.62 185 LYS A CA 1
ATOM 1389 C C . LYS A 1 185 ? -13.631 18.659 23.074 1.00 86.62 185 LYS A C 1
ATOM 1391 O O . LYS A 1 185 ? -14.303 18.560 22.067 1.00 86.62 185 LYS A O 1
ATOM 1396 N N . SER A 1 186 ? -12.304 18.589 23.052 1.00 88.12 186 SER A N 1
ATOM 1397 C CA . SER A 1 186 ? -11.545 18.330 21.825 1.00 88.12 186 SER A CA 1
ATOM 1398 C C . SER A 1 186 ? -11.070 16.882 21.800 1.00 88.12 186 SER A C 1
ATOM 1400 O O . SER A 1 186 ? -10.411 16.435 22.739 1.00 88.12 186 SER A O 1
ATOM 1402 N N . ILE A 1 187 ? -11.412 16.156 20.738 1.00 89.69 187 ILE A N 1
ATOM 1403 C CA . ILE A 1 187 ? -11.011 14.762 20.513 1.00 89.69 187 ILE A CA 1
ATOM 1404 C C . ILE A 1 187 ? -10.478 14.587 19.091 1.00 89.69 187 ILE A C 1
ATOM 1406 O O . ILE A 1 187 ? -10.765 15.403 18.219 1.00 89.69 187 ILE A O 1
ATOM 1410 N N . LEU A 1 188 ? -9.698 13.531 18.863 1.00 91.62 188 LEU A N 1
ATOM 1411 C CA . LEU A 1 188 ? -9.293 13.132 17.518 1.00 91.62 188 LEU A CA 1
ATOM 1412 C C . LEU A 1 188 ? -10.359 12.216 16.914 1.00 91.62 188 LEU A C 1
ATOM 1414 O O . LEU A 1 188 ? -10.770 11.249 17.555 1.00 91.62 188 LEU A O 1
ATOM 1418 N N . GLU A 1 189 ? -10.781 12.509 15.690 1.00 91.81 189 GLU A N 1
ATOM 1419 C CA . GLU A 1 189 ? -11.702 11.677 14.915 1.00 91.81 189 GLU A CA 1
ATOM 1420 C C . GLU A 1 189 ? -11.230 11.561 13.465 1.00 91.81 189 GLU A C 1
ATOM 1422 O O . GLU A 1 189 ? -10.505 12.419 12.946 1.00 91.81 189 GLU A O 1
ATOM 1427 N N . ARG A 1 190 ? -11.654 10.474 12.820 1.00 94.19 190 ARG A N 1
ATOM 1428 C CA . ARG A 1 190 ? -11.427 10.233 11.401 1.00 94.19 190 ARG A CA 1
ATOM 1429 C C . ARG A 1 190 ? -12.358 11.109 10.548 1.00 94.19 190 ARG A C 1
ATOM 1431 O O . ARG A 1 190 ? -13.519 11.293 10.907 1.00 94.19 190 ARG A O 1
ATOM 1438 N N . MET A 1 191 ? -11.863 11.651 9.435 1.00 92.50 191 MET A N 1
ATOM 1439 C CA . MET A 1 191 ? -12.603 12.592 8.577 1.00 92.50 191 MET A CA 1
ATOM 1440 C C . MET A 1 191 ? -13.509 11.907 7.554 1.00 92.50 191 MET A C 1
ATOM 1442 O O . MET A 1 191 ? -14.590 12.405 7.244 1.00 92.50 191 MET A O 1
ATOM 1446 N N . SER A 1 192 ? -13.052 10.793 6.995 1.00 92.88 192 SER A N 1
ATOM 1447 C CA . SER A 1 192 ? -13.684 10.121 5.863 1.00 92.88 192 SER A CA 1
ATOM 1448 C C . SER A 1 192 ? -13.450 8.613 5.910 1.00 92.88 192 SER A C 1
ATOM 1450 O O . SER A 1 192 ? -12.758 8.088 6.786 1.00 92.88 192 SER A O 1
ATOM 1452 N N . LEU A 1 193 ? -14.059 7.880 4.976 1.00 94.56 193 LEU A N 1
ATOM 1453 C CA . LEU A 1 193 ? -13.742 6.468 4.779 1.00 94.56 193 LEU A CA 1
ATOM 1454 C C . LEU A 1 193 ? -12.268 6.300 4.368 1.00 94.56 193 LEU A C 1
ATOM 1456 O O . LEU A 1 193 ? -11.749 7.143 3.635 1.00 94.56 193 LEU A O 1
ATOM 1460 N N . PRO A 1 194 ? -11.590 5.229 4.811 1.00 97.06 194 PRO A N 1
ATOM 1461 C CA . PRO A 1 194 ? -10.219 4.963 4.401 1.00 97.06 194 PRO A CA 1
ATOM 1462 C C . PRO A 1 194 ? -10.102 4.755 2.890 1.00 97.06 194 PRO A C 1
ATOM 1464 O O . PRO A 1 194 ? -10.889 4.008 2.307 1.00 97.06 194 PRO A O 1
ATOM 1467 N N . THR A 1 195 ? -9.076 5.351 2.279 1.00 96.81 195 THR A N 1
ATOM 1468 C CA . THR A 1 195 ? -8.690 5.072 0.884 1.00 96.81 195 THR A CA 1
ATOM 1469 C C . THR A 1 195 ? -8.284 3.604 0.720 1.00 96.81 195 THR A C 1
ATOM 1471 O O . THR A 1 195 ? -8.648 2.949 -0.257 1.00 96.81 195 THR A O 1
ATOM 1474 N N . PHE A 1 196 ? -7.557 3.069 1.703 1.00 98.06 196 PHE A N 1
ATOM 1475 C CA . PHE A 1 196 ? -7.213 1.654 1.794 1.00 98.06 196 PHE A CA 1
ATOM 1476 C C . PHE A 1 196 ? -8.072 0.970 2.851 1.00 98.06 196 PHE A C 1
ATOM 1478 O O . PHE A 1 196 ? -8.077 1.369 4.012 1.00 98.06 196 PHE A O 1
ATOM 1485 N N . ASN A 1 197 ? -8.799 -0.072 2.454 1.00 97.75 197 ASN A N 1
ATOM 1486 C CA . ASN A 1 197 ? -9.717 -0.784 3.342 1.00 97.75 197 ASN A CA 1
ATOM 1487 C C . ASN A 1 197 ? -8.989 -1.774 4.253 1.00 97.75 197 ASN A C 1
ATOM 1489 O O . ASN A 1 197 ? -9.492 -2.091 5.328 1.00 97.75 197 ASN A O 1
ATOM 1493 N N . ILE A 1 198 ? -7.840 -2.273 3.794 1.00 98.25 198 ILE A N 1
ATOM 1494 C CA . ILE A 1 198 ? -7.020 -3.271 4.475 1.00 98.25 198 ILE A CA 1
ATOM 1495 C C . ILE A 1 198 ? -5.611 -2.705 4.644 1.00 98.25 198 ILE A C 1
ATOM 1497 O O . ILE A 1 198 ? -5.049 -2.143 3.703 1.00 98.25 198 ILE A O 1
ATOM 1501 N N . VAL A 1 199 ? -5.020 -2.895 5.821 1.00 98.00 199 VAL A N 1
ATOM 1502 C CA . VAL A 1 199 ? -3.590 -2.654 6.054 1.00 98.00 199 VAL A CA 1
ATOM 1503 C C . VAL A 1 199 ? -2.927 -3.975 6.408 1.00 98.00 199 VAL A C 1
ATOM 1505 O O . VAL A 1 199 ? -3.382 -4.686 7.300 1.00 98.00 199 VAL A O 1
ATOM 1508 N N . VAL A 1 200 ? -1.842 -4.290 5.707 1.00 97.56 200 VAL A N 1
ATOM 1509 C CA . VAL A 1 200 ? -0.986 -5.449 5.962 1.00 97.56 200 VAL A CA 1
ATOM 1510 C C . VAL A 1 200 ? 0.351 -4.931 6.471 1.00 97.56 200 VAL A C 1
ATOM 1512 O O . VAL A 1 200 ? 1.129 -4.344 5.723 1.00 97.56 200 VAL A O 1
ATOM 1515 N N . GLU A 1 201 ? 0.635 -5.150 7.744 1.00 97.06 201 GLU A N 1
ATOM 1516 C CA . GLU A 1 201 ? 1.931 -4.873 8.348 1.00 97.06 201 GLU A CA 1
ATOM 1517 C C . GLU A 1 201 ? 2.836 -6.095 8.173 1.00 97.06 201 GLU A C 1
ATOM 1519 O O . GLU A 1 201 ? 2.677 -7.119 8.840 1.00 97.06 201 GLU A O 1
ATOM 1524 N N . ILE A 1 202 ? 3.796 -5.996 7.257 1.00 95.69 202 ILE A N 1
ATOM 1525 C CA . ILE A 1 202 ? 4.779 -7.047 7.007 1.00 95.69 202 ILE A CA 1
ATOM 1526 C C . ILE A 1 202 ? 5.805 -7.035 8.140 1.00 95.69 202 ILE A C 1
ATOM 1528 O O . ILE A 1 202 ? 6.606 -6.101 8.272 1.00 95.69 202 ILE A O 1
ATOM 1532 N N . GLN A 1 203 ? 5.757 -8.082 8.964 1.00 94.25 203 GLN A N 1
ATOM 1533 C CA . GLN A 1 203 ? 6.653 -8.273 10.102 1.00 94.25 203 GLN A CA 1
ATOM 1534 C C . GLN A 1 203 ? 7.931 -8.991 9.669 1.00 94.25 203 GLN A C 1
ATOM 1536 O O . GLN A 1 203 ? 9.023 -8.586 10.071 1.00 94.25 203 GLN A O 1
ATOM 1541 N N . ASP A 1 204 ? 7.775 -10.009 8.823 1.00 92.69 204 ASP A N 1
ATOM 1542 C CA . ASP A 1 204 ? 8.848 -10.766 8.184 1.00 92.69 204 ASP A CA 1
ATOM 1543 C C . ASP A 1 204 ? 8.383 -11.294 6.811 1.00 92.69 204 ASP A C 1
ATOM 1545 O O . ASP A 1 204 ? 7.223 -11.121 6.433 1.00 92.69 204 ASP A O 1
ATOM 1549 N N . TRP A 1 205 ? 9.274 -11.925 6.046 1.00 87.81 205 TRP A N 1
ATOM 1550 C CA . TRP A 1 205 ? 8.978 -12.430 4.698 1.00 87.81 205 TRP A CA 1
ATOM 1551 C C . TRP A 1 205 ? 7.870 -13.499 4.665 1.00 87.81 205 TRP A C 1
ATOM 1553 O O . TRP A 1 205 ? 7.220 -13.666 3.634 1.00 87.81 205 TRP A O 1
ATOM 1563 N N . ASP A 1 206 ? 7.653 -14.200 5.777 1.00 91.88 206 ASP A N 1
ATOM 1564 C CA . ASP A 1 206 ? 6.659 -15.257 5.968 1.00 91.88 206 ASP A CA 1
ATOM 1565 C C . ASP A 1 206 ? 5.561 -14.886 6.972 1.00 91.88 206 ASP A C 1
ATOM 1567 O O . ASP A 1 206 ? 4.689 -15.717 7.215 1.00 91.88 206 ASP A O 1
ATOM 1571 N N . LYS A 1 207 ? 5.576 -13.674 7.550 1.00 95.06 207 LYS A N 1
ATOM 1572 C CA . LYS A 1 207 ? 4.680 -13.279 8.647 1.00 95.06 207 LYS A CA 1
ATOM 1573 C C . LYS A 1 207 ? 4.145 -11.855 8.513 1.00 95.06 207 LYS A C 1
ATOM 1575 O O . LYS A 1 207 ? 4.894 -10.886 8.371 1.00 95.06 207 LYS A O 1
ATOM 1580 N N . VAL A 1 208 ? 2.829 -11.716 8.661 1.00 96.62 208 VAL A N 1
ATOM 1581 C CA . VAL A 1 208 ? 2.102 -10.444 8.560 1.00 96.62 208 VAL A CA 1
ATOM 1582 C C . VAL A 1 208 ? 1.113 -10.259 9.709 1.00 96.62 208 VAL A C 1
ATOM 1584 O O . VAL A 1 208 ? 0.572 -11.228 10.240 1.00 96.62 208 VAL A O 1
ATOM 1587 N N . ALA A 1 209 ? 0.850 -9.003 10.058 1.00 96.81 209 ALA A N 1
ATOM 1588 C CA . ALA A 1 209 ? -0.308 -8.594 10.846 1.00 96.81 209 ALA A CA 1
ATOM 1589 C C . ALA A 1 209 ? -1.284 -7.830 9.950 1.00 96.81 209 ALA A C 1
ATOM 1591 O O . ALA A 1 209 ? -0.871 -6.963 9.182 1.00 96.81 209 ALA A O 1
ATOM 1592 N N . ILE A 1 210 ? -2.568 -8.160 10.016 1.00 97.44 210 ILE A N 1
ATOM 1593 C CA . ILE A 1 210 ? -3.569 -7.660 9.076 1.00 97.44 210 ILE A CA 1
ATOM 1594 C C . ILE A 1 210 ? -4.692 -6.964 9.835 1.00 97.44 210 ILE A C 1
ATOM 1596 O O . ILE A 1 210 ? -5.354 -7.564 10.681 1.00 97.44 210 ILE A O 1
ATOM 1600 N N . HIS A 1 211 ? -4.944 -5.715 9.455 1.00 97.06 211 HIS A N 1
ATOM 1601 C CA . HIS A 1 211 ? -6.131 -4.952 9.828 1.00 97.06 211 HIS A CA 1
ATOM 1602 C C . HIS A 1 211 ? -7.122 -5.037 8.666 1.00 97.06 211 HIS A C 1
ATOM 1604 O O . HIS A 1 211 ? -6.988 -4.321 7.673 1.00 97.06 211 HIS A O 1
ATOM 1610 N N . SER A 1 212 ? -8.089 -5.954 8.753 1.00 96.12 212 SER A N 1
ATOM 1611 C CA . SER A 1 212 ? -9.036 -6.247 7.661 1.00 96.12 212 SER A CA 1
ATOM 1612 C C . SER A 1 212 ? -10.093 -5.160 7.431 1.00 96.12 212 SER A C 1
ATOM 1614 O O . SER A 1 212 ? -10.711 -5.121 6.364 1.00 96.12 212 SER A O 1
ATOM 1616 N N . ASP A 1 213 ? -10.316 -4.316 8.442 1.00 96.56 213 ASP A N 1
ATOM 1617 C CA . ASP A 1 213 ? -11.095 -3.082 8.361 1.00 96.56 213 ASP A CA 1
ATOM 1618 C C . ASP A 1 213 ? -10.293 -1.947 9.006 1.00 96.56 213 ASP A C 1
ATOM 1620 O O . ASP A 1 213 ? -10.214 -1.807 10.229 1.00 96.56 213 ASP A O 1
ATOM 1624 N N . VAL A 1 214 ? -9.656 -1.142 8.160 1.00 97.12 214 VAL A N 1
ATOM 1625 C CA . VAL A 1 214 ? -8.845 -0.000 8.595 1.00 97.12 214 VAL A CA 1
ATOM 1626 C C . VAL A 1 214 ? -9.681 1.037 9.339 1.00 97.12 214 VAL A C 1
ATOM 1628 O O . VAL A 1 214 ? -9.173 1.670 10.259 1.00 97.12 214 VAL A O 1
ATOM 1631 N N . GLY A 1 215 ? -10.954 1.215 8.978 1.00 96.81 215 GLY A N 1
ATOM 1632 C CA . GLY A 1 215 ? -11.822 2.194 9.625 1.00 96.81 215 GLY A CA 1
ATOM 1633 C C . GLY A 1 215 ? -12.063 1.821 11.082 1.00 96.81 215 GLY A C 1
ATOM 1634 O O . GLY A 1 215 ? -11.827 2.638 11.972 1.00 96.81 215 GLY A O 1
ATOM 1635 N N . GLU A 1 216 ? -12.457 0.571 11.327 1.00 96.06 216 GLU A N 1
ATOM 1636 C CA . GLU A 1 216 ? -12.637 0.049 12.685 1.00 96.06 216 GLU A CA 1
ATOM 1637 C C . GLU A 1 216 ? -11.328 0.047 13.481 1.00 96.06 216 GLU A C 1
ATOM 1639 O O . GLU A 1 216 ? -11.325 0.438 14.651 1.00 96.06 216 GLU A O 1
ATOM 1644 N N . ALA A 1 217 ? -10.212 -0.342 12.856 1.00 96.19 217 ALA A N 1
ATOM 1645 C CA . ALA A 1 217 ? -8.905 -0.363 13.507 1.00 96.19 217 ALA A CA 1
ATOM 1646 C C . ALA A 1 217 ? -8.458 1.044 13.942 1.00 96.19 217 ALA A C 1
ATOM 1648 O O . ALA A 1 217 ? -8.090 1.246 15.100 1.00 96.19 217 ALA A O 1
ATOM 1649 N N . VAL A 1 218 ? -8.555 2.037 13.052 1.00 96.50 218 VAL A N 1
ATOM 1650 C CA . VAL A 1 218 ? -8.227 3.439 13.360 1.00 96.50 218 VAL A CA 1
ATOM 1651 C C . VAL A 1 218 ? -9.132 3.976 14.464 1.00 96.50 218 VAL A C 1
ATOM 1653 O O . VAL A 1 218 ? -8.644 4.570 15.427 1.00 96.50 218 VAL A O 1
ATOM 1656 N N . ASP A 1 219 ? -10.440 3.731 14.377 1.00 94.69 219 ASP A N 1
ATOM 1657 C CA . ASP A 1 219 ? -11.400 4.210 15.372 1.00 94.69 219 ASP A CA 1
ATOM 1658 C C . ASP A 1 219 ? -11.166 3.559 16.752 1.00 94.69 219 ASP A C 1
ATOM 1660 O O . ASP A 1 219 ? -11.343 4.215 17.784 1.00 94.69 219 ASP A O 1
ATOM 1664 N N . ALA A 1 220 ? -10.736 2.292 16.800 1.00 93.50 220 ALA A N 1
ATOM 1665 C CA . ALA A 1 220 ? -10.331 1.613 18.032 1.00 93.50 220 ALA A CA 1
ATOM 1666 C C . ALA A 1 220 ? -9.068 2.245 18.639 1.00 93.50 220 ALA A C 1
ATOM 1668 O O . ALA A 1 220 ? -9.073 2.602 19.823 1.00 93.50 220 ALA A O 1
ATOM 1669 N N . ILE A 1 221 ? -8.029 2.475 17.828 1.00 93.81 221 ILE A N 1
ATOM 1670 C CA . ILE A 1 221 ? -6.770 3.094 18.274 1.00 93.81 221 ILE A CA 1
ATOM 1671 C C . ILE A 1 221 ? -7.020 4.514 18.806 1.00 93.81 221 ILE A C 1
ATOM 1673 O O . ILE A 1 221 ? -6.543 4.859 19.889 1.00 93.81 221 ILE A O 1
ATOM 1677 N N . LEU A 1 222 ? -7.838 5.324 18.120 1.00 92.00 222 LEU A N 1
ATOM 1678 C CA . LEU A 1 222 ? -8.212 6.674 18.575 1.00 92.00 222 LEU A CA 1
ATOM 1679 C C . LEU A 1 222 ? -8.943 6.669 19.930 1.00 92.00 222 LEU A C 1
ATOM 1681 O O . LEU A 1 222 ? -8.842 7.625 20.700 1.00 92.00 222 LEU A O 1
ATOM 1685 N N . ARG A 1 223 ? -9.650 5.580 20.256 1.00 89.69 223 ARG A N 1
ATOM 1686 C CA . ARG A 1 223 ? -10.312 5.369 21.557 1.00 89.69 223 ARG A CA 1
ATOM 1687 C C . ARG A 1 223 ? -9.389 4.750 22.614 1.00 89.69 223 ARG A C 1
ATOM 1689 O O . ARG A 1 223 ? -9.842 4.509 23.734 1.00 89.69 223 ARG A O 1
ATOM 1696 N N . GLY A 1 224 ? -8.123 4.490 22.284 1.00 88.88 224 GLY A N 1
ATOM 1697 C CA . GLY A 1 224 ? -7.161 3.816 23.157 1.00 88.88 224 GLY A CA 1
ATOM 1698 C C . GLY A 1 224 ? -7.463 2.329 23.366 1.00 88.88 224 GLY A C 1
ATOM 1699 O O . GLY A 1 224 ? -7.114 1.778 24.409 1.00 88.88 224 GLY A O 1
ATOM 1700 N N . GLN A 1 225 ? -8.156 1.696 22.417 1.00 90.50 225 GLN A N 1
ATOM 1701 C CA . GLN A 1 225 ? -8.472 0.269 22.422 1.00 90.50 225 GLN A CA 1
ATOM 1702 C C . GLN A 1 225 ? -7.546 -0.475 21.451 1.00 90.50 225 GLN A C 1
ATOM 1704 O O . GLN A 1 225 ? -7.185 0.087 20.417 1.00 90.50 225 GLN A O 1
ATOM 1709 N N . PRO A 1 226 ? -7.167 -1.732 21.749 1.00 88.94 226 PRO A N 1
ATOM 1710 C CA . PRO A 1 226 ? -6.419 -2.537 20.793 1.00 88.94 226 PRO A CA 1
ATOM 1711 C C . PRO A 1 226 ? -7.302 -2.837 19.565 1.00 88.94 226 PRO A C 1
ATOM 1713 O O . PRO A 1 226 ? -8.448 -3.265 19.751 1.00 88.94 226 PRO A O 1
ATOM 1716 N N . PRO A 1 227 ? -6.812 -2.607 18.333 1.00 92.69 227 PRO A N 1
ATOM 1717 C CA . PRO A 1 227 ? -7.554 -2.932 17.121 1.00 92.69 227 PRO A CA 1
ATOM 1718 C C . PRO A 1 227 ? -7.651 -4.451 16.928 1.00 92.69 227 PRO A C 1
ATOM 1720 O O . PRO A 1 227 ? -6.778 -5.205 17.360 1.00 92.69 227 PRO A O 1
ATOM 1723 N N . ALA A 1 228 ? -8.708 -4.905 16.252 1.00 90.69 228 ALA A N 1
ATOM 1724 C CA . ALA A 1 228 ? -8.816 -6.297 15.829 1.00 90.69 228 ALA A CA 1
ATOM 1725 C C . ALA A 1 228 ? -7.742 -6.590 14.771 1.00 90.69 228 ALA A C 1
ATOM 1727 O O . ALA A 1 228 ? -7.755 -5.981 13.702 1.00 90.69 228 ALA A O 1
ATOM 1728 N N . THR A 1 229 ? -6.829 -7.514 15.075 1.00 93.94 229 THR A N 1
ATOM 1729 C CA . THR A 1 229 ? -5.673 -7.809 14.219 1.00 93.94 229 THR A CA 1
ATOM 1730 C C . THR A 1 229 ? -5.600 -9.304 13.933 1.00 93.94 229 THR A C 1
ATOM 1732 O O . THR A 1 229 ? -5.733 -10.135 14.831 1.00 93.94 229 THR A O 1
ATOM 1735 N N . GLU A 1 230 ? -5.389 -9.662 12.670 1.00 95.88 230 GLU A N 1
ATOM 1736 C CA . GLU A 1 230 ? -5.186 -11.043 12.239 1.00 95.88 230 GLU A CA 1
ATOM 1737 C C . GLU A 1 230 ? -3.707 -11.276 11.926 1.00 95.88 230 GLU A C 1
ATOM 1739 O O . GLU A 1 230 ? -3.160 -10.703 10.985 1.00 95.88 230 GLU A O 1
ATOM 1744 N N . ILE A 1 231 ? -3.044 -12.106 12.728 1.00 97.00 231 ILE A N 1
ATOM 1745 C CA . ILE A 1 231 ? -1.661 -12.514 12.500 1.00 97.00 231 ILE A CA 1
ATOM 1746 C C . ILE A 1 231 ? -1.672 -13.742 11.600 1.00 97.00 231 ILE A C 1
ATOM 1748 O O . ILE A 1 231 ? -2.307 -14.750 11.915 1.00 97.00 231 ILE A O 1
ATOM 1752 N N . ARG A 1 232 ? -0.948 -13.674 10.485 1.00 96.56 232 ARG A N 1
ATOM 1753 C CA . ARG A 1 232 ? -0.792 -14.802 9.566 1.00 96.56 232 ARG A CA 1
ATOM 1754 C C . ARG A 1 232 ? 0.665 -15.110 9.316 1.00 96.56 232 ARG A C 1
ATOM 1756 O O . ARG A 1 232 ? 1.476 -14.193 9.199 1.00 96.56 232 ARG A O 1
ATOM 1763 N N . TRP A 1 233 ? 0.985 -16.393 9.207 1.00 95.81 233 TRP A N 1
ATOM 1764 C CA . TRP A 1 233 ? 2.320 -16.837 8.827 1.00 95.81 233 TRP A CA 1
ATOM 1765 C C . TRP A 1 233 ? 2.297 -18.121 8.002 1.00 95.81 233 TRP A C 1
ATOM 1767 O O . TRP A 1 233 ? 1.317 -18.866 8.040 1.00 95.81 233 TRP A O 1
ATOM 1777 N N . LEU A 1 234 ? 3.372 -18.371 7.255 1.00 93.12 234 LEU A N 1
ATOM 1778 C CA . LEU A 1 234 ? 3.620 -19.667 6.622 1.00 93.12 234 LEU A CA 1
ATOM 1779 C C . LEU A 1 234 ? 4.322 -20.595 7.614 1.00 93.12 234 LEU A C 1
ATOM 1781 O O . LEU A 1 234 ? 5.294 -20.201 8.254 1.00 93.12 234 LEU A O 1
ATOM 1785 N N . ASP A 1 235 ? 3.834 -21.824 7.754 1.00 91.38 235 ASP A N 1
ATOM 1786 C CA . ASP A 1 235 ? 4.552 -22.852 8.508 1.00 91.38 235 ASP A CA 1
ATOM 1787 C C . ASP A 1 235 ? 5.637 -23.550 7.668 1.00 91.38 235 ASP A C 1
ATOM 1789 O O . ASP A 1 235 ? 5.816 -23.275 6.481 1.00 91.38 235 ASP A O 1
ATOM 1793 N N . GLU A 1 236 ? 6.373 -24.478 8.286 1.00 89.50 236 GLU A N 1
ATOM 1794 C CA . GLU A 1 236 ? 7.455 -25.235 7.634 1.00 89.50 236 GLU A CA 1
ATOM 1795 C C . GLU A 1 236 ? 6.982 -26.046 6.414 1.00 89.50 236 GLU A C 1
ATOM 1797 O O . GLU A 1 236 ? 7.779 -26.370 5.534 1.00 89.50 236 GLU A O 1
ATOM 1802 N N . THR A 1 237 ? 5.685 -26.357 6.341 1.00 88.88 237 THR A N 1
ATOM 1803 C CA . THR A 1 237 ? 5.063 -27.057 5.210 1.00 88.88 237 THR A CA 1
ATOM 1804 C C . THR A 1 237 ? 4.537 -26.110 4.128 1.00 88.88 237 THR A C 1
ATOM 1806 O O . THR A 1 237 ? 4.107 -26.561 3.066 1.00 88.88 237 THR A O 1
ATOM 1809 N N . GLY A 1 238 ? 4.619 -24.796 4.353 1.00 84.75 238 GLY A N 1
ATOM 1810 C CA . GLY A 1 238 ? 4.128 -23.762 3.446 1.00 84.75 238 GLY A CA 1
ATOM 1811 C C . GLY A 1 238 ? 2.611 -23.560 3.495 1.00 84.75 238 GLY A C 1
ATOM 1812 O O . GLY A 1 238 ? 2.050 -23.014 2.537 1.00 84.75 238 GLY A O 1
ATOM 1813 N N . GLU A 1 239 ? 1.953 -23.997 4.573 1.00 91.12 239 GLU A N 1
ATOM 1814 C CA . GLU A 1 239 ? 0.533 -23.753 4.833 1.00 91.12 239 GLU A CA 1
ATOM 1815 C C . GLU A 1 239 ? 0.340 -22.449 5.615 1.00 91.12 239 GLU A C 1
ATOM 1817 O O . GLU A 1 239 ? 1.167 -22.063 6.443 1.00 91.12 239 GLU A O 1
ATOM 1822 N N . VAL A 1 240 ? -0.778 -21.763 5.361 1.00 94.00 240 VAL A N 1
ATOM 1823 C CA . VAL A 1 240 ? -1.112 -20.507 6.041 1.00 94.00 240 VAL A CA 1
ATOM 1824 C C . VAL A 1 240 ? -1.727 -20.813 7.404 1.00 94.00 240 VAL A C 1
ATOM 1826 O O . VAL A 1 240 ? -2.784 -21.436 7.506 1.00 94.00 240 VAL A O 1
ATOM 1829 N N . ARG A 1 241 ? -1.086 -20.323 8.462 1.00 95.75 241 ARG A N 1
ATOM 1830 C CA . ARG A 1 241 ? -1.616 -20.312 9.826 1.00 95.75 241 ARG A CA 1
ATOM 1831 C C . ARG A 1 241 ? -2.187 -18.939 10.138 1.00 95.75 241 ARG A C 1
ATOM 1833 O O . ARG A 1 241 ? -1.641 -17.925 9.709 1.00 95.75 241 ARG A O 1
ATOM 1840 N N . ILE A 1 242 ? -3.296 -18.925 10.872 1.00 95.44 242 ILE A N 1
ATOM 1841 C CA . ILE A 1 242 ? -4.048 -17.716 11.203 1.00 95.44 242 ILE A CA 1
ATOM 1842 C C . ILE A 1 242 ? -4.302 -17.691 12.707 1.00 95.44 242 ILE A C 1
ATOM 1844 O O . ILE A 1 242 ? -4.888 -18.622 13.258 1.00 95.44 242 ILE A O 1
ATOM 1848 N N . GLU A 1 243 ? -3.918 -16.595 13.347 1.00 94.50 243 GLU A N 1
ATOM 1849 C CA . GLU A 1 243 ? -4.242 -16.277 14.731 1.00 94.50 243 GLU A CA 1
ATOM 1850 C C . GLU A 1 243 ? -4.986 -14.941 14.772 1.00 94.50 243 GLU A C 1
ATOM 1852 O O . GLU A 1 243 ? -4.505 -13.924 14.275 1.00 94.50 243 GLU A O 1
ATOM 1857 N N . LYS A 1 244 ? -6.194 -14.941 15.341 1.00 87.94 244 LYS A N 1
ATOM 1858 C CA . LYS A 1 244 ? -6.996 -13.725 15.493 1.00 87.94 244 LYS A CA 1
ATOM 1859 C C . LYS A 1 244 ? -6.807 -13.171 16.892 1.00 87.94 244 LYS A C 1
ATOM 1861 O O . LYS A 1 244 ? -7.296 -13.757 17.858 1.00 87.94 244 LYS A O 1
ATOM 1866 N N . GLU A 1 245 ? -6.164 -12.016 16.992 1.00 77.94 245 GLU A N 1
ATOM 1867 C CA . GLU A 1 245 ? -6.156 -11.240 18.221 1.00 77.94 245 GLU A CA 1
ATOM 1868 C C . GLU A 1 245 ? -7.481 -10.481 18.309 1.00 77.94 245 GLU A C 1
ATOM 1870 O O . GLU A 1 245 ? -7.729 -9.495 17.608 1.00 77.94 245 GLU A O 1
ATOM 1875 N N . ALA A 1 246 ? -8.387 -10.990 19.146 1.00 63.69 246 ALA A N 1
ATOM 1876 C CA . ALA A 1 246 ? -9.634 -10.298 19.418 1.00 63.69 246 ALA A CA 1
ATOM 1877 C C . ALA A 1 246 ? -9.335 -8.961 20.119 1.00 63.69 246 ALA A C 1
ATOM 1879 O O . ALA A 1 246 ? -8.499 -8.926 21.031 1.00 63.69 246 ALA A O 1
ATOM 1880 N N . PRO A 1 247 ? -10.048 -7.875 19.770 1.00 58.84 247 PRO A N 1
ATOM 1881 C CA . PRO A 1 247 ? -9.960 -6.644 20.531 1.00 58.84 247 PRO A CA 1
ATOM 1882 C C . PRO A 1 247 ? -10.350 -6.979 21.969 1.00 58.84 247 PRO A C 1
ATOM 1884 O O . PRO A 1 247 ? -11.437 -7.506 22.222 1.00 58.84 247 PRO A O 1
ATOM 1887 N N . VAL A 1 248 ? -9.453 -6.715 22.922 1.00 48.94 248 VAL A N 1
ATOM 1888 C CA . VAL A 1 248 ? -9.761 -6.857 24.345 1.00 48.94 248 VAL A CA 1
ATOM 1889 C C . VAL A 1 248 ? -10.820 -5.809 24.671 1.00 48.94 248 VAL A C 1
ATOM 1891 O O . VAL A 1 248 ? -10.521 -4.693 25.096 1.00 48.94 248 VAL A O 1
ATOM 1894 N N . THR A 1 249 ? -12.089 -6.157 24.470 1.00 41.41 249 THR A N 1
ATOM 1895 C CA . THR A 1 249 ? -13.209 -5.432 25.044 1.00 41.41 249 THR A CA 1
ATOM 1896 C C . THR A 1 249 ? -13.103 -5.640 26.539 1.00 41.41 249 THR A C 1
ATOM 1898 O O . THR A 1 249 ? -13.655 -6.586 27.095 1.00 41.41 249 THR A O 1
ATOM 1901 N N . THR A 1 250 ? -12.368 -4.767 27.220 1.00 34.78 250 THR A N 1
ATOM 1902 C CA . THR A 1 250 ? -12.652 -4.542 28.629 1.00 34.78 250 THR A CA 1
ATOM 1903 C C . THR A 1 250 ? -14.089 -4.034 28.659 1.00 34.78 250 THR A C 1
ATOM 1905 O O . THR A 1 250 ? -14.369 -2.969 28.097 1.00 34.78 250 THR A O 1
ATOM 1908 N N . PRO A 1 251 ? -15.045 -4.773 29.253 1.00 35.31 251 PRO A N 1
ATOM 1909 C CA . PRO A 1 251 ? -16.357 -4.207 29.480 1.00 35.31 251 PRO A CA 1
ATOM 1910 C C . PRO A 1 251 ? -16.112 -2.946 30.300 1.00 35.31 251 PRO A C 1
ATOM 1912 O O . PRO A 1 251 ? -15.405 -3.007 31.313 1.00 35.31 251 PRO A O 1
ATOM 1915 N N . LYS A 1 252 ? -16.665 -1.805 29.871 1.00 36.62 252 LYS A N 1
ATOM 1916 C CA . LYS A 1 252 ? -16.818 -0.646 30.751 1.00 36.62 252 LYS A CA 1
ATOM 1917 C C . LYS A 1 252 ? -17.499 -1.175 32.010 1.00 36.62 252 LYS A C 1
ATOM 1919 O O . LYS A 1 252 ? -18.709 -1.386 32.013 1.00 36.62 252 LYS A O 1
ATOM 1924 N N . LYS A 1 253 ? -16.723 -1.435 33.068 1.00 30.78 253 LYS A N 1
ATOM 1925 C CA . LYS A 1 253 ? -17.265 -1.685 34.396 1.00 30.78 253 LYS A CA 1
ATOM 1926 C C . LYS A 1 253 ? -17.961 -0.392 34.776 1.00 30.78 253 LYS A C 1
ATOM 1928 O O . LYS A 1 253 ? -17.336 0.551 35.250 1.00 30.78 253 LYS A O 1
ATOM 1933 N N . THR A 1 254 ? -19.269 -0.357 34.545 1.00 30.39 254 THR A N 1
ATOM 1934 C CA . THR A 1 254 ? -20.189 0.405 35.371 1.00 30.39 254 THR A CA 1
ATOM 1935 C C . THR A 1 254 ? -19.794 0.114 36.809 1.00 30.39 254 THR A C 1
ATOM 1937 O O . THR A 1 254 ? -19.918 -1.019 37.276 1.00 30.39 254 THR A O 1
ATOM 1940 N N . THR A 1 255 ? -19.231 1.109 37.481 1.00 31.89 255 THR A N 1
ATOM 1941 C CA . THR A 1 255 ? -18.890 1.071 38.897 1.00 31.89 255 THR A CA 1
ATOM 1942 C C . THR A 1 255 ? -20.181 0.979 39.706 1.00 31.89 255 THR A C 1
ATOM 1944 O O . THR A 1 255 ? -20.682 1.954 40.253 1.00 31.89 255 THR A O 1
ATOM 1947 N N . LYS A 1 256 ? -20.742 -0.227 39.786 1.00 32.56 256 LYS A N 1
ATOM 1948 C CA . LYS A 1 256 ? -21.612 -0.644 40.878 1.00 32.56 256 LYS A CA 1
ATOM 1949 C C . LYS A 1 256 ? -20.856 -1.689 41.685 1.00 32.56 256 LYS A C 1
ATOM 1951 O O . LYS A 1 256 ? -20.562 -2.757 41.171 1.00 32.56 256 LYS A O 1
ATOM 1956 N N . GLY A 1 257 ? -20.557 -1.322 42.932 1.00 32.94 257 GLY A N 1
ATOM 1957 C CA . GLY A 1 257 ? -20.285 -2.231 44.047 1.00 32.94 257 GLY A CA 1
ATOM 1958 C C . GLY A 1 257 ? -19.008 -3.068 43.963 1.00 32.94 257 GLY A C 1
ATOM 1959 O O . GLY A 1 257 ? -18.917 -4.019 43.197 1.00 32.94 257 GLY A O 1
ATOM 1960 N N . LYS A 1 258 ? -18.041 -2.760 44.835 1.00 30.17 258 LYS A N 1
ATOM 1961 C CA . LYS A 1 258 ? -16.950 -3.679 45.213 1.00 30.17 258 LYS A CA 1
ATOM 1962 C C . LYS A 1 258 ? -17.502 -5.017 45.754 1.00 30.17 258 LYS A C 1
ATOM 1964 O O . LYS A 1 258 ? -18.613 -5.043 46.278 1.00 30.17 258 LYS A O 1
ATOM 1969 N N . PRO A 1 259 ? -16.691 -6.088 45.700 1.00 31.77 259 PRO A N 1
ATOM 1970 C CA . PRO A 1 259 ? -15.889 -6.514 46.873 1.00 31.77 259 PRO A CA 1
ATOM 1971 C C . PRO A 1 259 ? -14.390 -6.682 46.478 1.00 31.77 259 PRO A C 1
ATOM 1973 O O . PRO A 1 259 ? -14.116 -7.152 45.382 1.00 31.77 259 PRO A O 1
ATOM 1976 N N . VAL A 1 260 ? -13.356 -6.098 47.123 1.00 33.72 260 VAL A N 1
ATOM 1977 C CA . VAL A 1 260 ? -12.666 -6.429 48.413 1.00 33.72 260 VAL A CA 1
ATOM 1978 C C . VAL A 1 260 ? -12.347 -7.946 48.469 1.00 33.72 260 VAL A C 1
ATOM 1980 O O . VAL A 1 260 ? -13.297 -8.711 48.471 1.00 33.72 260 VAL A O 1
ATOM 1983 N N . VAL A 1 261 ? -11.121 -8.518 48.446 1.00 33.84 261 VAL A N 1
ATOM 1984 C CA . VAL A 1 261 ? -9.724 -8.163 48.829 1.00 33.84 261 VAL A CA 1
ATOM 1985 C C . VAL A 1 261 ? -8.725 -9.056 48.044 1.00 33.84 261 VAL A C 1
ATOM 1987 O O . VAL A 1 261 ? -9.018 -10.233 47.843 1.00 33.84 261 VAL A O 1
ATOM 1990 N N . LYS A 1 262 ? -7.518 -8.562 47.722 1.00 32.34 262 LYS A N 1
ATOM 1991 C CA . LYS A 1 262 ? -6.226 -9.223 48.035 1.00 32.34 262 LYS A CA 1
ATOM 1992 C C . LYS A 1 262 ? -5.144 -8.144 48.164 1.00 32.34 262 LYS A C 1
ATOM 1994 O O . LYS A 1 262 ? -5.080 -7.235 47.344 1.00 32.34 262 LYS A O 1
ATOM 1999 N N . GLU A 1 263 ? -4.433 -8.190 49.285 1.00 43.28 263 GLU A N 1
ATOM 2000 C CA . GLU A 1 263 ? -3.502 -7.184 49.796 1.00 43.28 263 GLU A CA 1
ATOM 2001 C C . GLU A 1 263 ? -2.256 -7.040 48.916 1.00 43.28 263 GLU A C 1
ATOM 2003 O O . GLU A 1 263 ? -1.562 -8.021 48.682 1.00 43.28 263 GLU A O 1
ATOM 2008 N N . ASP A 1 264 ? -1.930 -5.806 48.534 1.00 47.72 264 ASP A N 1
ATOM 2009 C CA . ASP A 1 264 ? -0.553 -5.383 48.284 1.00 47.72 264 ASP A CA 1
ATOM 2010 C C . ASP A 1 264 ? -0.369 -4.015 48.952 1.00 47.72 264 ASP A C 1
ATOM 2012 O O . ASP A 1 264 ? -1.189 -3.104 48.791 1.00 47.72 264 ASP A O 1
ATOM 2016 N N . LYS A 1 265 ? 0.664 -3.889 49.791 1.00 60.47 265 LYS A N 1
ATOM 2017 C CA . LYS A 1 265 ? 0.981 -2.644 50.507 1.00 60.47 265 LYS A CA 1
ATOM 2018 C C . LYS A 1 265 ? 1.215 -1.509 49.496 1.00 60.47 265 LYS A C 1
ATOM 2020 O O . LYS A 1 265 ? 1.823 -1.761 48.456 1.00 60.47 265 LYS A O 1
ATOM 2025 N N . PRO A 1 266 ? 0.782 -0.266 49.783 1.00 71.12 266 PRO A N 1
ATOM 2026 C CA . PRO A 1 266 ? 1.030 0.852 48.880 1.00 71.12 266 PRO A CA 1
ATOM 2027 C C . PRO A 1 266 ? 2.541 1.023 48.650 1.00 71.12 266 PRO A C 1
ATOM 2029 O O . PRO A 1 266 ? 3.315 0.942 49.609 1.00 71.12 266 PRO A O 1
ATOM 2032 N N . PRO A 1 267 ? 2.996 1.242 47.403 1.00 77.81 267 PRO A N 1
ATOM 2033 C CA . PRO A 1 267 ? 4.406 1.481 47.134 1.00 77.81 267 PRO A CA 1
ATOM 2034 C C . PRO A 1 267 ? 4.876 2.746 47.866 1.00 77.81 267 PRO A C 1
ATOM 2036 O O . PRO A 1 267 ? 4.188 3.773 47.872 1.00 77.81 267 PRO A O 1
ATOM 2039 N N . ARG A 1 268 ? 6.068 2.662 48.472 1.00 86.62 268 ARG A N 1
ATOM 2040 C CA . ARG A 1 268 ? 6.712 3.742 49.231 1.00 86.62 268 ARG A CA 1
ATOM 2041 C C . ARG A 1 268 ? 7.637 4.540 48.317 1.00 86.62 268 ARG A C 1
ATOM 2043 O O . ARG A 1 268 ? 8.659 4.026 47.867 1.00 86.62 268 ARG A O 1
ATOM 2050 N N . LEU A 1 269 ? 7.285 5.780 48.012 1.00 89.62 269 LEU A N 1
ATOM 2051 C CA . LEU A 1 269 ? 7.988 6.635 47.058 1.00 89.62 269 LEU A CA 1
ATOM 2052 C C . LEU A 1 269 ? 8.855 7.663 47.788 1.00 89.62 269 LEU A C 1
ATOM 2054 O O . LEU A 1 269 ? 8.350 8.427 48.609 1.00 89.62 269 LEU A O 1
ATOM 2058 N N . TYR A 1 270 ? 10.135 7.749 47.430 1.00 90.00 270 TYR A N 1
ATOM 2059 C CA . TYR A 1 270 ? 10.983 8.893 47.765 1.00 90.00 270 TYR A CA 1
ATOM 2060 C C . TYR A 1 270 ? 11.093 9.824 46.557 1.00 90.00 270 TYR A C 1
ATOM 2062 O O . TYR A 1 270 ? 11.344 9.379 45.435 1.00 90.00 270 TYR A O 1
ATOM 2070 N N . LEU A 1 271 ? 10.887 11.122 46.778 1.00 90.50 271 LEU A N 1
ATOM 2071 C CA . LEU A 1 271 ? 10.858 12.127 45.717 1.00 90.50 271 LEU A CA 1
ATOM 2072 C C . LEU A 1 271 ? 12.145 12.950 45.718 1.00 90.50 271 LEU A C 1
ATOM 2074 O O . LEU A 1 271 ? 12.493 13.554 46.729 1.00 90.50 271 LEU A O 1
ATOM 2078 N N . PHE A 1 272 ? 12.806 13.039 44.564 1.00 85.44 272 PHE A N 1
ATOM 2079 C CA . PHE A 1 272 ? 14.005 13.855 44.378 1.00 85.44 272 PHE A CA 1
ATOM 2080 C C . PHE A 1 272 ? 13.831 14.818 43.199 1.00 85.44 272 PHE A C 1
ATOM 2082 O O . PHE A 1 272 ? 13.755 14.400 42.046 1.00 85.44 272 PHE A O 1
ATOM 2089 N N . GLY A 1 273 ? 13.750 16.124 43.466 1.00 80.06 273 GLY A N 1
ATOM 2090 C CA . GLY A 1 273 ? 13.543 17.129 42.411 1.00 80.06 273 GLY A CA 1
ATOM 2091 C C . GLY A 1 273 ? 12.155 17.065 41.750 1.00 80.06 273 GLY A C 1
ATOM 2092 O O . GLY A 1 273 ? 12.010 17.429 40.580 1.00 80.06 273 GLY A O 1
ATOM 2093 N N . VAL A 1 274 ? 11.148 16.571 42.483 1.00 85.50 274 VAL A N 1
ATOM 2094 C CA . VAL A 1 274 ? 9.736 16.467 42.074 1.00 85.50 274 VAL A CA 1
ATOM 2095 C C . VAL A 1 274 ? 8.854 17.114 43.144 1.00 85.50 274 VAL A C 1
ATOM 2097 O O . VAL A 1 274 ? 9.083 16.935 44.338 1.00 85.50 274 VAL A O 1
ATOM 2100 N N . ASN A 1 275 ? 7.846 17.884 42.725 1.00 83.62 275 ASN A N 1
ATOM 2101 C CA . ASN A 1 275 ? 6.945 18.584 43.641 1.00 83.62 275 ASN A CA 1
ATOM 2102 C C . ASN A 1 275 ? 5.962 17.600 44.305 1.00 83.62 275 ASN A C 1
ATOM 2104 O O . ASN A 1 275 ? 5.107 17.023 43.631 1.00 83.62 275 ASN A O 1
ATOM 2108 N N . ARG A 1 276 ? 6.073 17.453 45.632 1.00 84.56 276 ARG A N 1
ATOM 2109 C CA . ARG A 1 276 ? 5.240 16.564 46.454 1.00 84.56 276 ARG A CA 1
ATOM 2110 C C . ARG A 1 276 ? 3.745 16.869 46.347 1.00 84.56 276 ARG A C 1
ATOM 2112 O O . ARG A 1 276 ? 2.975 15.961 46.063 1.00 84.56 276 ARG A O 1
ATOM 2119 N N . ALA A 1 277 ? 3.350 18.133 46.501 1.00 80.50 277 ALA A N 1
ATOM 2120 C CA . ALA A 1 277 ? 1.944 18.539 46.487 1.00 80.50 277 ALA A CA 1
ATOM 2121 C C . ALA A 1 277 ? 1.265 18.212 45.146 1.00 80.50 277 ALA A C 1
ATOM 2123 O O . ALA A 1 277 ? 0.139 17.720 45.111 1.00 80.50 277 ALA A O 1
ATOM 2124 N N . ARG A 1 278 ? 1.982 18.408 44.031 1.00 82.19 278 ARG A N 1
ATOM 2125 C CA . ARG A 1 278 ? 1.483 18.061 42.693 1.00 82.19 278 ARG A CA 1
ATOM 2126 C C . ARG A 1 278 ? 1.313 16.550 42.511 1.00 82.19 278 ARG A C 1
ATOM 2128 O O . ARG A 1 278 ? 0.374 16.120 41.845 1.00 82.19 278 ARG A O 1
ATOM 2135 N N . LEU A 1 279 ? 2.207 15.749 43.089 1.00 82.94 279 LEU A N 1
ATOM 2136 C CA . LEU A 1 279 ? 2.126 14.291 43.017 1.00 82.94 279 LEU A CA 1
ATOM 2137 C C . LEU A 1 279 ? 0.997 13.737 43.900 1.00 82.94 279 LEU A C 1
ATOM 2139 O O . LEU A 1 279 ? 0.268 12.855 43.461 1.00 82.94 279 LEU A O 1
ATOM 2143 N N . GLU A 1 280 ? 0.810 14.288 45.101 1.00 82.50 280 GLU A N 1
ATOM 2144 C CA . GLU A 1 280 ? -0.297 13.936 46.003 1.00 82.50 280 GLU A CA 1
ATOM 2145 C C . GLU A 1 280 ? -1.658 14.287 45.388 1.00 82.50 280 GLU A C 1
ATOM 2147 O O . GLU A 1 280 ? -2.596 13.490 45.452 1.00 82.50 280 GLU A O 1
ATOM 2152 N N . GLN A 1 281 ? -1.758 15.440 44.719 1.00 77.69 281 GLN A N 1
ATOM 2153 C CA . GLN A 1 281 ? -2.963 15.831 43.991 1.00 77.69 281 GLN A CA 1
ATOM 2154 C C . GLN A 1 281 ? -3.279 14.853 42.847 1.00 77.69 281 GLN A C 1
ATOM 2156 O O . GLN A 1 281 ? -4.406 14.372 42.751 1.00 77.69 281 GLN A O 1
ATOM 2161 N N . LEU A 1 282 ? -2.283 14.493 42.029 1.00 79.31 282 LEU A N 1
ATOM 2162 C CA . LEU A 1 282 ? -2.444 13.509 40.951 1.00 79.31 282 LEU A CA 1
ATOM 2163 C C . LEU A 1 282 ? -2.815 12.117 41.479 1.00 79.31 282 LEU A C 1
ATOM 2165 O O . LEU A 1 282 ? -3.632 11.424 40.873 1.00 79.31 282 LEU A O 1
ATOM 2169 N N . ALA A 1 283 ? -2.239 11.708 42.612 1.00 81.12 283 ALA A N 1
ATOM 2170 C CA . ALA A 1 283 ? -2.573 10.447 43.264 1.00 81.12 283 ALA A CA 1
ATOM 2171 C C . ALA A 1 283 ? -4.039 10.430 43.718 1.00 81.12 283 ALA A C 1
ATOM 2173 O O . ALA A 1 283 ? -4.740 9.443 43.499 1.00 81.12 283 ALA A O 1
ATOM 2174 N N . LYS A 1 284 ? -4.528 11.549 44.268 1.00 76.69 284 LYS A N 1
ATOM 2175 C CA . LYS A 1 284 ? -5.927 11.716 44.680 1.00 76.69 284 LYS A CA 1
ATOM 2176 C C . LYS A 1 284 ? -6.886 11.737 43.486 1.00 76.69 284 LYS A C 1
ATOM 2178 O O . LYS A 1 284 ? -7.914 11.068 43.532 1.00 76.69 284 LYS A O 1
ATOM 2183 N N . GLU A 1 285 ? -6.537 12.444 42.411 1.00 76.06 285 GLU A N 1
ATOM 2184 C CA . GLU A 1 285 ? -7.318 12.498 41.164 1.00 76.06 285 GLU A CA 1
ATOM 2185 C C . GLU A 1 285 ? -7.427 11.125 40.486 1.00 76.06 285 GLU A C 1
ATOM 2187 O O . GLU A 1 285 ? -8.476 10.783 39.944 1.00 76.06 285 GLU A O 1
ATOM 2192 N N . ARG A 1 286 ? -6.364 10.313 40.549 1.00 77.44 286 ARG A N 1
ATOM 2193 C CA . ARG A 1 286 ? -6.310 8.978 39.932 1.00 77.44 286 ARG A CA 1
ATOM 2194 C C . ARG A 1 286 ? -6.602 7.818 40.888 1.00 77.44 286 ARG A C 1
ATOM 2196 O O . ARG A 1 286 ? -6.453 6.670 40.484 1.00 77.44 286 ARG A O 1
ATOM 2203 N N . GLN A 1 287 ? -7.024 8.099 42.125 1.00 79.25 287 GLN A N 1
ATOM 2204 C CA . GLN A 1 287 ? -7.302 7.100 43.172 1.00 79.25 287 GLN A CA 1
ATOM 2205 C C . GLN A 1 287 ? -6.149 6.097 43.395 1.00 79.25 287 GLN A C 1
ATOM 2207 O O . GLN A 1 287 ? -6.375 4.914 43.652 1.00 79.25 287 GLN A O 1
ATOM 2212 N N . LEU A 1 288 ? -4.902 6.565 43.292 1.00 79.75 288 LEU A N 1
ATOM 2213 C CA . LEU A 1 288 ? -3.709 5.754 43.529 1.00 79.75 288 LEU A CA 1
ATOM 2214 C C . LEU A 1 288 ? -3.378 5.733 45.024 1.00 79.75 288 LEU A C 1
ATOM 2216 O O . LEU A 1 288 ? -3.277 6.781 45.659 1.00 79.75 288 LEU A O 1
ATOM 2220 N N . ASN A 1 289 ? -3.169 4.539 45.579 1.00 77.38 289 ASN A N 1
ATOM 2221 C CA . ASN A 1 289 ? -2.706 4.367 46.953 1.00 77.38 289 ASN A CA 1
ATOM 2222 C C . ASN A 1 289 ? -1.170 4.409 46.969 1.00 77.38 289 ASN A C 1
ATOM 2224 O O . ASN A 1 289 ? -0.529 3.428 46.601 1.00 77.38 289 ASN A O 1
ATOM 2228 N N . LEU A 1 290 ? -0.587 5.555 47.321 1.00 79.75 290 LEU A N 1
ATOM 2229 C CA . LEU A 1 290 ? 0.861 5.791 47.333 1.00 79.75 290 LEU A CA 1
ATOM 2230 C C . LEU A 1 290 ? 1.276 6.311 48.710 1.00 79.75 290 LEU A C 1
ATOM 2232 O O . LEU A 1 290 ? 0.604 7.177 49.268 1.00 79.75 290 LEU A O 1
ATOM 2236 N N . GLU A 1 291 ? 2.407 5.841 49.229 1.00 86.25 291 GLU A N 1
ATOM 2237 C CA . GLU A 1 291 ? 2.986 6.350 50.473 1.00 86.25 291 GLU A CA 1
ATOM 2238 C C . GLU A 1 291 ? 4.254 7.147 50.147 1.00 86.25 291 GLU A C 1
ATOM 2240 O O . GLU A 1 291 ? 5.218 6.594 49.631 1.00 86.25 291 GLU A O 1
ATOM 2245 N N . ILE A 1 292 ? 4.279 8.455 50.416 1.00 86.88 292 ILE A N 1
ATOM 2246 C CA . ILE A 1 292 ? 5.475 9.280 50.177 1.00 86.88 292 ILE A CA 1
ATOM 2247 C C . ILE A 1 292 ? 6.327 9.309 51.444 1.00 86.88 292 ILE A C 1
ATOM 2249 O O . ILE A 1 292 ? 5.909 9.849 52.471 1.00 86.88 292 ILE A O 1
ATOM 2253 N N . VAL A 1 293 ? 7.542 8.771 51.355 1.00 88.25 293 VAL A N 1
ATOM 2254 C CA . VAL A 1 293 ? 8.497 8.690 52.465 1.00 88.25 293 VAL A CA 1
ATOM 2255 C C . VAL A 1 293 ? 9.556 9.788 52.376 1.00 88.25 293 VAL A C 1
ATOM 2257 O O . VAL A 1 293 ? 9.982 10.192 51.295 1.00 88.25 293 VAL A O 1
ATOM 2260 N N . ASN A 1 294 ? 10.016 10.266 53.534 1.00 83.06 294 ASN A N 1
ATOM 2261 C CA . ASN A 1 294 ? 10.976 11.376 53.629 1.00 83.06 294 ASN A CA 1
ATOM 2262 C C . ASN A 1 294 ? 12.449 10.923 53.627 1.00 83.06 294 ASN A C 1
ATOM 2264 O O . ASN A 1 294 ? 13.347 11.761 53.620 1.00 83.06 294 ASN A O 1
ATOM 2268 N N . GLN A 1 295 ? 12.710 9.614 53.653 1.00 83.12 295 GLN A N 1
ATOM 2269 C CA . GLN A 1 295 ? 14.053 9.030 53.660 1.00 83.12 295 GLN A CA 1
ATOM 2270 C C . GLN A 1 295 ? 14.146 7.929 52.605 1.00 83.12 295 GLN A C 1
ATOM 2272 O O . GLN A 1 295 ? 13.254 7.084 52.516 1.00 83.12 295 GLN A O 1
ATOM 2277 N N . LEU A 1 296 ? 15.241 7.918 51.840 1.00 82.19 296 LEU A N 1
ATOM 2278 C CA . LEU A 1 296 ? 15.475 6.937 50.777 1.00 82.19 296 LEU A CA 1
ATOM 2279 C C . LEU A 1 296 ? 15.520 5.494 51.310 1.00 82.19 296 LEU A C 1
ATOM 2281 O O . LEU A 1 296 ? 15.033 4.586 50.648 1.00 82.19 296 LEU A O 1
ATOM 2285 N N . SER A 1 297 ? 16.024 5.290 52.532 1.00 82.69 297 SER A N 1
ATOM 2286 C CA . SER A 1 297 ? 16.092 3.982 53.207 1.00 82.69 297 SER A CA 1
ATOM 2287 C C . SER A 1 297 ? 14.730 3.314 53.419 1.00 82.69 297 SER A C 1
ATOM 2289 O O . SER A 1 297 ? 14.657 2.096 53.553 1.00 82.69 297 SER A O 1
ATOM 2291 N N . ASN A 1 298 ? 13.650 4.098 53.432 1.00 82.69 298 ASN A N 1
ATOM 2292 C CA . ASN A 1 298 ? 12.291 3.613 53.656 1.00 82.69 298 ASN A CA 1
ATOM 2293 C C . ASN A 1 298 ? 11.489 3.482 52.350 1.00 82.69 298 ASN A C 1
ATOM 2295 O O . ASN A 1 298 ? 10.302 3.159 52.400 1.00 82.69 298 ASN A O 1
ATOM 2299 N N . ALA A 1 299 ? 12.103 3.748 51.192 1.00 86.56 299 ALA A N 1
ATOM 2300 C CA . ALA A 1 299 ? 11.436 3.775 49.895 1.00 86.56 299 ALA A CA 1
ATOM 2301 C C . ALA A 1 299 ? 11.579 2.452 49.133 1.00 86.56 299 ALA A C 1
ATOM 2303 O O . ALA A 1 299 ? 12.619 1.804 49.173 1.00 86.56 299 ALA A O 1
ATOM 2304 N N . THR A 1 300 ? 10.538 2.076 48.392 1.00 87.25 300 THR A N 1
ATOM 2305 C CA . THR A 1 300 ? 10.578 1.014 47.374 1.00 87.25 300 THR A CA 1
ATOM 2306 C C . THR A 1 300 ? 10.812 1.574 45.970 1.00 87.25 300 THR A C 1
ATOM 2308 O O . THR A 1 300 ? 11.272 0.843 45.101 1.00 87.25 300 THR A O 1
ATOM 2311 N N . LEU A 1 301 ? 10.501 2.855 45.729 1.00 84.94 301 LEU A N 1
ATOM 2312 C CA . LEU A 1 301 ? 10.751 3.542 44.458 1.00 84.94 301 LEU A CA 1
ATOM 2313 C C . LEU A 1 301 ? 11.331 4.949 44.675 1.00 84.94 301 LEU A C 1
ATOM 2315 O O . LEU A 1 301 ? 10.865 5.698 45.533 1.00 84.94 301 LEU A O 1
ATOM 2319 N N . LEU A 1 302 ? 12.295 5.330 43.832 1.00 87.31 302 LEU A N 1
ATOM 2320 C CA . LEU A 1 302 ? 12.794 6.700 43.689 1.00 87.31 302 LEU A CA 1
ATOM 2321 C C . LEU A 1 302 ? 12.120 7.359 42.482 1.00 87.31 302 LEU A C 1
ATOM 2323 O O . LEU A 1 302 ? 12.184 6.834 41.372 1.00 87.31 302 LEU A O 1
ATOM 2327 N N . VAL A 1 303 ? 11.527 8.535 42.677 1.00 87.12 303 VAL A N 1
ATOM 2328 C CA . VAL A 1 303 ? 10.945 9.332 41.590 1.00 87.12 303 VAL A CA 1
ATOM 2329 C C . VAL A 1 303 ? 11.720 10.632 41.450 1.00 87.12 303 VAL A C 1
ATOM 2331 O O . VAL A 1 303 ? 11.784 11.439 42.379 1.00 87.12 303 VAL A O 1
ATOM 2334 N N . THR A 1 304 ? 12.291 10.851 40.267 1.00 88.75 304 THR A N 1
ATOM 2335 C CA . THR A 1 304 ? 13.025 12.074 39.941 1.00 88.75 304 THR A CA 1
ATOM 2336 C C . THR A 1 304 ? 12.634 12.625 38.575 1.00 88.75 304 THR A C 1
ATOM 2338 O O . THR A 1 304 ? 12.089 11.909 37.735 1.00 88.75 304 THR A O 1
ATOM 2341 N N . SER A 1 305 ? 12.876 13.915 38.342 1.00 82.94 305 SER A N 1
ATOM 2342 C CA . SER A 1 305 ? 12.653 14.520 37.029 1.00 82.94 305 SER A CA 1
ATOM 2343 C C . SER A 1 305 ? 13.868 14.330 36.115 1.00 82.94 305 SER A C 1
ATOM 2345 O O . SER A 1 305 ? 15.010 14.212 36.563 1.00 82.94 305 SER A O 1
ATOM 2347 N N . LYS A 1 306 ? 13.633 14.338 34.797 1.00 78.00 306 LYS A N 1
ATOM 2348 C CA . LYS A 1 306 ? 14.658 14.098 33.762 1.00 78.00 306 LYS A CA 1
ATOM 2349 C C . LYS A 1 306 ? 15.876 15.033 33.869 1.00 78.00 306 LYS A C 1
ATOM 2351 O O . LYS A 1 306 ? 16.979 14.648 33.491 1.00 78.00 306 LYS A O 1
ATOM 2356 N N . ASN A 1 307 ? 15.683 16.238 34.412 1.00 72.50 307 ASN A N 1
ATOM 2357 C CA . ASN A 1 307 ? 16.748 17.218 34.639 1.00 72.50 307 ASN A CA 1
ATOM 2358 C C . ASN A 1 307 ? 17.691 16.821 35.785 1.00 72.50 307 ASN A C 1
ATOM 2360 O O . ASN A 1 307 ? 18.884 17.103 35.704 1.00 72.50 307 ASN A O 1
ATOM 2364 N N . TYR A 1 308 ? 17.174 16.158 36.822 1.00 69.38 308 TYR A N 1
ATOM 2365 C CA . TYR A 1 308 ? 17.963 15.691 37.966 1.00 69.38 308 TYR A CA 1
ATOM 2366 C C . TYR A 1 308 ? 18.579 14.307 37.720 1.00 69.38 308 TYR A C 1
ATOM 2368 O O . TYR A 1 308 ? 19.683 14.063 38.190 1.00 69.38 308 TYR A O 1
ATOM 2376 N N . TYR A 1 309 ? 17.949 13.459 36.895 1.00 70.12 309 TYR A N 1
ATOM 2377 C CA . TYR A 1 309 ? 18.522 12.170 36.474 1.00 70.12 309 TYR A CA 1
ATOM 2378 C C . TYR A 1 309 ? 19.872 12.314 35.751 1.00 70.12 309 TYR A C 1
ATOM 2380 O O . TYR A 1 309 ? 20.739 11.470 35.895 1.00 70.12 309 TYR A O 1
ATOM 2388 N N . ARG A 1 310 ? 20.090 13.400 34.995 1.00 59.97 310 ARG A N 1
ATOM 2389 C CA . ARG A 1 310 ? 21.362 13.646 34.282 1.00 59.97 310 ARG A CA 1
ATOM 2390 C C . ARG A 1 310 ? 22.522 14.101 35.184 1.00 59.97 310 ARG A C 1
ATOM 2392 O O . ARG A 1 310 ? 23.609 14.337 34.668 1.00 59.97 310 ARG A O 1
ATOM 2399 N N . ARG A 1 311 ? 22.280 14.312 36.482 1.00 53.41 311 ARG A N 1
ATOM 2400 C CA . ARG A 1 311 ? 23.272 14.784 37.468 1.00 53.41 311 ARG A CA 1
ATOM 2401 C C . ARG A 1 311 ? 23.501 13.798 38.625 1.00 53.41 311 ARG A C 1
ATOM 2403 O O . ARG A 1 311 ? 24.300 14.113 39.502 1.00 53.41 311 ARG A O 1
ATOM 2410 N N . MET A 1 312 ? 22.780 12.675 38.639 1.00 54.44 312 MET A N 1
ATOM 2411 C CA . MET A 1 312 ? 23.016 11.512 39.506 1.00 54.44 312 MET A CA 1
ATOM 2412 C C . MET A 1 312 ? 23.860 10.491 38.752 1.00 54.44 312 MET A C 1
ATOM 2414 O O . MET A 1 312 ? 24.664 9.820 39.428 1.00 54.44 312 MET A O 1
#

Foldseek 3Di:
DKDFDADPVRDGPDIDDDDDDADPLLCVQPLCVLLVLFAEEEAADPPQCLLNNLLQSLQCCCPVVVFAEEELAAPCSNQHDDPHGDCSNPPHHYDYDPHPVCSLVSLQVCVVPRVGLEYEYEEDEFLSNLVSLLVCVVVSRHYYYYYPHQDLVRQCVDQSNVSQLQGKDWAAADPVVCVVVVHHRIAIDGHGHHSGQKYWRRPHSFKIKIQNGSRQCVVCVSVVWHGWIWIWGQDPVRDIDIDTDDTPCPPPPPPDDDDDDDDDQAFEEEEDQDDPVVVVVVCVVVVGRHHYDPDPVPGPYYDYDPVVVVVD

=== Feature glossary ===
The record interleaves many kinds of information about one protein. Here is each kind framed as the question it answers.

Q: What does the local fold look like, residue by residue?
A: A 3Di character summarizes, for each residue, the relative orientation of the Cα frame of its nearest spatial neighbor. Because it encodes fold topology rather than chemistry, 3Di alignments detect remote structural similarity that sequence alignment misses.

Q: Which residues are in helices, strands, or loops?
A: Secondary structure is the local, repeating backbone conformation. DSSP classifies it into eight states by reading the hydrogen-bond network: three helix types (H, G, I), two β types (E, B), two non-regular types (T, S), and unstructured coil (-).

Q: How big and how compact is the whole molecule?
A: Three whole-structure scalars: the radius of gyration (RMS distance of Cα from centroid, in Å), the count of Cα–Cα contacts (pairs closer than 8 Å and separated by more than four residues in sequence — i.e. tertiary, not local, contacts), and the bounding-box dimensions. Together they distinguish compact globular folds from extended fibres or disordered chains.

Q: How confident is the AlphaFold model at each residue?
A: For AlphaFold models, the B-factor field carries pLDDT — the model's own estimate of local accuracy on a 0–100 scale. Regions with pLDDT<50 should be treated as essentially unmodeled; they often correspond to intrinsically disordered segments.

Q: What family and function is it annotated with?
A: Functional annotations link the protein to curated databases. InterPro entries identify conserved domains and families by matching the sequence against member-database signatures (Pfam, PROSITE, CDD, …). Gene Ontology (GO) terms describe molecular function, biological process, and cellular component in a controlled vocabulary. CATH places the structure in a hierarchical fold classification (Class/Architecture/Topology/Homologous-superfamily). The organism is the source species.

Q: What known structures does this most resemble?
A: Nearest PDB neighbors are the top structural matches found by Foldseek when searching this structure against the entire Protein Data Bank. Each hit reports a TM-score (0 to 1; >0.5 almost always implies the same fold) and an E-value. These are *structural* homologs — they may share no detectable sequence similarity.

Q: Which residues are buried vs exposed?
A: Solvent-accessible surface area (SASA) is the area in Å² traced out by the centre of a 1.4 Å probe sphere (a water molecule) rolled over the protein's van der Waals surface (Shrake–Rupley / Lee–Richards construction). Buried residues have near-zero SASA; fully exposed residues can exceed 200 Å². The total SASA scales roughly with the number of surface residues.

Q: What are the backbone torsion angles?
A: φ (phi) and ψ (psi) are the two rotatable backbone dihedrals per residue: φ is the C(i-1)–N–Cα–C torsion, ψ is the N–Cα–C–N(i+1) torsion, both in degrees on (−180°, 180°]. α-helical residues cluster near (−60°, −45°); β-strand residues near (−120°, +130°). A Ramachandran plot is simply a scatter of (φ, ψ) for every residue.

Q: Are the domains correctly placed relative to each other?
A: Predicted aligned error is AlphaFold's pairwise confidence. Unlike pLDDT (per-residue), PAE is per-residue-pair and captures whether two parts of the structure are correctly placed relative to each other. Units are ångströms of expected positional error.

Q: What if only a Cα trace is available?
A: P-SEA three-state annotation labels each residue as helix, strand, or coil based purely on the geometry of the Cα trace. It serves as a fallback when the full backbone (and thus DSSP) is unavailable.

Q: What is the amino-acid chain?
A: This is the polypeptide sequence — one letter per residue, N-terminus first. Length ranges from a few dozen residues for small domains to over a thousand for large multi-domain proteins.

Q: What do the rendered images show?
A: The six renders are orthographic views along the three Cartesian axes in both directions. Representation (cartoon, sticks, or surface) and color scheme (sequence-rainbow or by-chain) vary across proteins so the training set covers all the common visualization conventions.

Q: What do the diagnostic plots show?
A: Plot images: a contact map (which residues are close in 3D, as an N×N binary image), a Ramachandran scatter (backbone torsion angles, revealing secondary-structure composition at a glance), and — for AlphaFold structures — a PAE heatmap (pairwise prediction confidence).

Q: How mobile is each atom in the crystal?
A: B-factor (Debye–Waller factor) reflects atomic displacement in the crystal lattice. It is an experimental observable (units Å²), not a prediction; low values mean the atom is pinned down, high values mean it moves or is heterogeneous across the crystal.

Q: Where is each backbone atom in 3D?
A: The mmCIF table is the protein's shape written out atom by atom. For each backbone N, Cα, C, and carbonyl O, it records an (x, y, z) coordinate triple in Å plus the residue type, chain letter, and residue number.